Protein AF-0000000072488973 (afdb_homodimer)

Foldseek 3Di:
DPPPDDPLRVVVVVLQVQFDPVQQVVCVVVPPQAQAERRQDPVNLLVVLVVVAADQVQLVVLCVNQRYPSSLLNSLQRHDQVPCDPVNVLVSQVPRRDLNSLLSNLVRHLLPHPCSQVQLVVLCPDPDPSSVSSSVNSVVSHD/DPDPDDPLRVVVVVLQVQFDPVQQVVCVVVPPQAQAERRQDPVNLLVVLVVVAADQVQLVVLCVNQRYPSSLLNSLQRHDQVPCDPVNVLVSQVPRRDLNSLLSNLVRHLLPHPCSQVQLVVLCPDPDPSSVSSSVNSVVSHD

InterPro domains:
  IPR014825 DNA alkylation repair enzyme [PF08713] (12-135)
  IPR016024 Armadillo-type fold [SSF48371] (9-137)

Nearest PDB structures (foldseek):
  3zbo-assembly2_B  TM=9.020E-01  e=3.718E-04  Bacillus cereus
  3zbo-assembly2_B  TM=9.020E-01  e=3.707E-04  Bacillus cereus
  7r17-assembly1_A  TM=1.298E-01  e=9.907E+00  Severe acute respiratory syndrome coronavirus 2

Solvent-accessible surface area (backbone atoms only — not comparable to full-atom values): 15018 Å² total; per-residue (Å²): 130,91,66,84,60,49,71,65,54,50,50,50,49,49,44,59,77,52,43,27,69,69,46,24,50,50,30,50,74,43,61,53,72,44,81,40,62,46,33,66,22,49,64,58,44,50,51,51,30,64,72,68,40,69,36,57,69,58,18,53,53,24,43,69,37,58,44,31,44,64,35,38,58,39,14,35,63,15,40,43,68,93,72,61,45,73,68,56,49,53,50,49,63,72,63,47,70,39,71,65,42,42,50,47,33,30,72,56,37,47,40,75,41,94,57,32,64,60,52,21,55,58,22,48,77,43,90,44,66,68,35,14,46,41,17,37,52,30,43,38,54,32,132,131,89,66,83,60,49,71,66,52,50,50,50,49,50,44,60,76,51,44,28,67,69,46,25,49,50,31,50,73,42,60,55,71,43,82,40,62,48,34,65,23,50,64,58,44,49,51,50,30,64,74,67,42,68,35,57,69,58,17,52,53,24,44,70,37,58,46,31,45,63,35,39,56,40,13,36,63,14,41,42,70,92,74,60,44,71,69,54,49,54,50,49,64,71,63,47,67,37,72,66,42,42,49,46,35,32,72,56,38,46,38,75,42,92,56,33,65,59,51,22,55,59,21,48,77,42,90,44,66,69,35,14,45,43,16,38,52,30,45,38,54,32,132

pLDDT: mean 92.53, std 9.12, range [33.62, 98.62]

Secondary structure (DSSP, 8-state):
------HHHHHHHHHHHT--HHHHHHHHHTT---SB-----HHHHHHHHHHH---HHHHHHHHH-TTBHHHHHHHHHHS-GGG--HHHHHHHHHH--SHHHHHHHHHHTGGGSTTHHHHHHHHHT-S-HHHHHHHHHHHHH--/------HHHHHHHHHHHT--HHHHHHHHHTT---SB-----HHHHHHHHHHH---HHHHHHHHH-TTBHHHHHHHHHHS-GGG--HHHHHHHHHH--SHHHHHHHHHHTGGGSTTHHHHHHHHHT-S-HHHHHHHHHHHHH--

Radius of gyration: 19.33 Å; Cα contacts (8 Å, |Δi|>4): 425; chains: 2; bounding box: 42×66×43 Å

Structure (mmCIF, N/CA/C/O backbone):
data_AF-0000000072488973-model_v1
#
loop_
_entity.id
_entity.type
_entity.pdbx_description
1 polymer 'Uncharacterized protein'
#
loop_
_atom_site.group_PDB
_atom_site.id
_atom_site.type_symbol
_atom_site.label_atom_id
_atom_site.label_alt_id
_atom_site.label_comp_id
_atom_site.label_asym_id
_atom_site.label_entity_id
_atom_site.label_seq_id
_atom_site.pdbx_PDB_ins_code
_atom_site.Cartn_x
_atom_site.Cartn_y
_atom_site.Cartn_z
_atom_site.occupancy
_atom_site.B_iso_or_equiv
_atom_site.auth_seq_id
_atom_site.auth_comp_id
_atom_site.auth_asym_id
_atom_site.auth_atom_id
_atom_site.pdbx_PDB_model_num
ATOM 1 N N . MET A 1 1 ? 21.734 28.828 23.969 1 33.62 1 MET A N 1
ATOM 2 C CA . MET A 1 1 ? 20.297 28.938 23.719 1 33.62 1 MET A CA 1
ATOM 3 C C . MET A 1 1 ? 19.812 27.766 22.875 1 33.62 1 MET A C 1
ATOM 5 O O . MET A 1 1 ? 19.953 27.781 21.641 1 33.62 1 MET A O 1
ATOM 9 N N . ASP A 1 2 ? 20.156 26.469 23.156 1 43.12 2 ASP A N 1
ATOM 10 C CA . ASP A 1 2 ? 19.812 25.156 22.625 1 43.12 2 ASP A CA 1
ATOM 11 C C . ASP A 1 2 ? 18.344 25.094 22.219 1 43.12 2 ASP A C 1
ATOM 13 O O . ASP A 1 2 ? 17.469 24.875 23.078 1 43.12 2 ASP A O 1
ATOM 17 N N . GLY A 1 3 ? 17.641 26.094 21.594 1 46.53 3 GLY A N 1
ATOM 18 C CA . GLY A 1 3 ? 16.297 26.594 21.406 1 46.53 3 GLY A CA 1
ATOM 19 C C . GLY A 1 3 ? 15.273 25.484 21.188 1 46.53 3 GLY A C 1
ATOM 20 O O . GLY A 1 3 ? 15.586 24.453 20.578 1 46.53 3 GLY A O 1
ATOM 21 N N . ASP A 1 4 ? 14.25 25.328 22.062 1 62.19 4 ASP A N 1
ATOM 22 C CA . ASP A 1 4 ? 13.18 24.344 22.203 1 62.19 4 ASP A CA 1
ATOM 23 C C . ASP A 1 4 ? 12.547 24.016 20.844 1 62.19 4 ASP A C 1
ATOM 25 O O . ASP A 1 4 ? 12 24.906 20.188 1 62.19 4 ASP A O 1
ATOM 29 N N . LYS A 1 5 ? 13.242 23.234 20.062 1 73.62 5 LYS A N 1
ATOM 30 C CA . LYS A 1 5 ? 12.742 22.859 18.75 1 73.62 5 LYS A CA 1
ATOM 31 C C . LYS A 1 5 ? 11.266 22.469 18.812 1 73.62 5 LYS A C 1
ATOM 33 O O . LYS A 1 5 ? 10.836 21.797 19.75 1 73.62 5 LYS A O 1
ATOM 38 N N . SER A 1 6 ? 10.523 23.219 18.109 1 88.62 6 SER A N 1
ATOM 39 C CA . SER A 1 6 ? 9.148 22.781 17.969 1 88.62 6 SER A CA 1
ATOM 40 C C . SER A 1 6 ? 9.078 21.281 17.656 1 88.62 6 SER A C 1
ATOM 42 O O . SER A 1 6 ? 10.062 20.688 17.219 1 88.62 6 SER A O 1
ATOM 44 N N 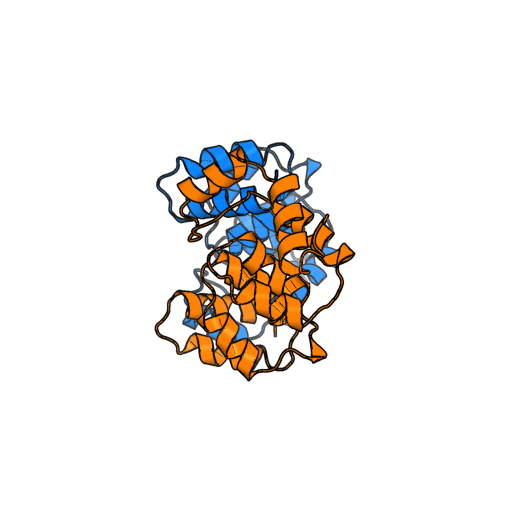. PRO A 1 7 ? 8.094 20.703 18 1 90.38 7 PRO A N 1
ATOM 45 C CA . PRO A 1 7 ? 7.934 19.281 17.656 1 90.38 7 PRO A CA 1
ATOM 46 C C . PRO A 1 7 ? 8.219 19.016 16.172 1 90.38 7 PRO A C 1
ATOM 48 O O . PRO A 1 7 ? 8.859 18.016 15.836 1 90.38 7 PRO A O 1
ATOM 51 N N . LEU A 1 8 ? 7.836 19.875 15.328 1 91.38 8 LEU A N 1
ATOM 52 C CA . LEU A 1 8 ? 8.078 19.719 13.898 1 91.38 8 LEU A CA 1
ATOM 53 C C . LEU A 1 8 ? 9.57 19.75 13.602 1 91.38 8 LEU A C 1
ATOM 55 O O . LEU A 1 8 ? 10.07 18.938 12.812 1 91.38 8 LEU A O 1
ATOM 59 N N . GLN A 1 9 ? 10.242 20.625 14.211 1 91.81 9 GLN A N 1
ATOM 60 C CA . GLN A 1 9 ? 11.688 20.719 14.008 1 91.81 9 GLN A CA 1
ATOM 61 C C . GLN A 1 9 ? 12.398 19.469 14.516 1 91.81 9 GLN A C 1
ATOM 63 O O . GLN A 1 9 ? 13.352 19 13.898 1 91.81 9 GLN A O 1
ATOM 68 N N . ALA A 1 10 ? 11.945 19 15.641 1 93.94 10 ALA A N 1
ATOM 69 C CA . ALA A 1 10 ? 12.531 17.781 16.203 1 93.94 10 ALA A CA 1
ATOM 70 C C . ALA A 1 10 ? 12.352 16.594 15.258 1 93.94 10 ALA A C 1
ATOM 72 O O . ALA A 1 10 ? 13.273 15.789 15.086 1 93.94 10 ALA A O 1
ATOM 73 N N . ILE A 1 11 ? 11.195 16.516 14.594 1 94.94 11 ILE A N 1
ATOM 74 C CA . ILE A 1 11 ? 10.906 15.43 13.68 1 94.94 11 ILE A CA 1
ATOM 75 C C . ILE A 1 11 ? 11.773 15.562 12.422 1 94.94 11 ILE A C 1
ATOM 77 O O . ILE A 1 11 ? 12.297 14.57 11.922 1 94.94 11 ILE A O 1
ATOM 81 N N . LYS A 1 12 ? 11.938 16.734 12.016 1 92.88 12 LYS A N 1
ATOM 82 C CA . LYS A 1 12 ? 12.781 16.969 10.852 1 92.88 12 LYS A CA 1
ATOM 83 C C . LYS A 1 12 ? 14.227 16.594 11.133 1 92.88 12 LYS A C 1
ATOM 85 O O . LYS A 1 12 ? 14.922 16.062 10.258 1 92.88 12 LYS A O 1
ATOM 90 N N . HIS A 1 13 ? 14.625 16.828 12.344 1 94.62 13 HIS A N 1
ATOM 91 C CA . HIS A 1 13 ? 15.969 16.422 12.75 1 94.62 13 HIS A CA 1
ATOM 92 C C . HIS A 1 13 ? 16.094 14.906 12.75 1 94.62 13 HIS A C 1
ATOM 94 O O . HIS A 1 13 ? 17.141 14.367 12.367 1 94.62 13 HIS A O 1
ATOM 100 N N . ARG A 1 14 ? 15.062 14.297 13.133 1 95.31 14 ARG A N 1
ATOM 101 C CA . ARG A 1 14 ? 15.078 12.844 13.109 1 95.31 14 ARG A CA 1
ATOM 102 C C . ARG A 1 14 ? 15.148 12.32 11.672 1 95.31 14 ARG A C 1
ATOM 104 O O . ARG A 1 14 ? 15.898 11.383 11.383 1 95.31 14 ARG A O 1
ATOM 111 N N . PHE A 1 15 ? 14.359 12.977 10.758 1 96.62 15 PHE A N 1
ATOM 112 C CA . PHE A 1 15 ? 14.453 12.609 9.352 1 96.62 15 PHE A CA 1
ATOM 113 C C . PHE A 1 15 ? 15.891 12.734 8.852 1 96.62 15 PHE A C 1
ATOM 115 O O . PHE A 1 15 ? 16.406 11.82 8.219 1 96.62 15 PHE A O 1
ATOM 122 N N . TYR A 1 16 ? 16.484 13.812 9.242 1 95.56 16 TYR A N 1
ATOM 123 C CA . TYR A 1 16 ? 17.859 14.094 8.797 1 95.56 16 TYR A CA 1
ATOM 124 C C . TYR A 1 16 ? 18.828 13.07 9.359 1 95.56 16 TYR A C 1
ATOM 126 O O . TYR A 1 16 ? 19.734 12.609 8.656 1 95.56 16 TYR A O 1
ATOM 134 N N . ALA A 1 17 ? 18.688 12.695 10.586 1 96.12 17 ALA A N 1
ATOM 135 C CA . ALA A 1 17 ? 19.578 11.75 11.25 1 96.12 17 ALA A CA 1
ATOM 136 C C . ALA A 1 17 ? 19.469 10.367 10.617 1 96.12 17 ALA A C 1
ATOM 138 O O . ALA A 1 17 ? 20.438 9.602 10.633 1 96.12 17 ALA A O 1
ATOM 139 N N . MET A 1 18 ? 18.344 10.102 9.984 1 95.56 18 MET A N 1
ATOM 140 C CA . MET A 1 18 ? 18.109 8.773 9.43 1 95.56 18 MET A CA 1
ATOM 141 C C . MET A 1 18 ? 18.188 8.797 7.906 1 95.56 18 MET A C 1
ATOM 143 O O . MET A 1 18 ? 17.828 7.816 7.25 1 95.56 18 MET A O 1
ATOM 147 N N . ARG A 1 19 ? 18.609 9.867 7.371 1 95.75 19 ARG A N 1
ATOM 148 C CA . ARG A 1 19 ? 18.562 10.055 5.926 1 95.75 19 ARG A CA 1
ATOM 149 C C . ARG A 1 19 ? 19.391 9 5.199 1 95.75 19 ARG A C 1
ATOM 151 O O . ARG A 1 19 ? 20.406 8.539 5.719 1 95.75 19 ARG A O 1
ATOM 158 N N . ASN A 1 20 ? 18.938 8.656 4.105 1 95.06 20 ASN A N 1
ATOM 159 C CA . ASN A 1 20 ? 19.609 7.742 3.188 1 95.06 20 ASN A CA 1
ATOM 160 C C . ASN A 1 20 ? 19.625 8.289 1.763 1 95.06 20 ASN A C 1
ATOM 162 O O . ASN A 1 20 ? 18.625 8.195 1.044 1 95.06 20 ASN A O 1
ATOM 166 N N . GLY A 1 21 ? 20.734 8.836 1.4 1 92.75 21 GLY A N 1
ATOM 167 C CA . GLY A 1 21 ? 20.875 9.5 0.114 1 92.75 21 GLY A CA 1
ATOM 168 C C . GLY A 1 21 ? 20.641 8.57 -1.064 1 92.75 21 GLY A C 1
ATOM 169 O O . GLY A 1 21 ? 20.109 8.984 -2.092 1 92.75 21 GLY A O 1
ATOM 170 N N . ILE A 1 22 ? 21.031 7.332 -0.959 1 87.56 22 ILE A N 1
ATOM 171 C CA . ILE A 1 22 ? 20.828 6.355 -2.023 1 87.56 22 ILE A CA 1
ATOM 172 C C . ILE A 1 22 ? 19.344 6.129 -2.256 1 87.56 22 ILE A C 1
ATOM 174 O O . ILE A 1 22 ? 18.875 6.156 -3.396 1 87.56 22 ILE A O 1
ATOM 178 N N . VAL A 1 23 ? 18.594 6.016 -1.166 1 89.31 23 VAL A N 1
ATOM 179 C CA . VAL A 1 23 ? 17.156 5.824 -1.259 1 89.31 23 VAL A CA 1
ATOM 180 C C . VAL A 1 23 ? 16.5 7.078 -1.843 1 89.31 23 VAL A C 1
ATOM 182 O O . VAL A 1 23 ? 15.688 6.988 -2.766 1 89.31 23 VAL A O 1
ATOM 185 N N . ALA A 1 24 ? 16.906 8.18 -1.401 1 93.94 24 ALA A N 1
ATOM 186 C CA . ALA A 1 24 ? 16.344 9.445 -1.875 1 93.94 24 ALA A CA 1
ATOM 187 C C . ALA A 1 24 ? 16.578 9.617 -3.373 1 93.94 24 ALA A C 1
ATOM 189 O O . ALA A 1 24 ? 15.664 9.992 -4.109 1 93.94 24 ALA A O 1
ATOM 190 N N . ASP A 1 25 ? 17.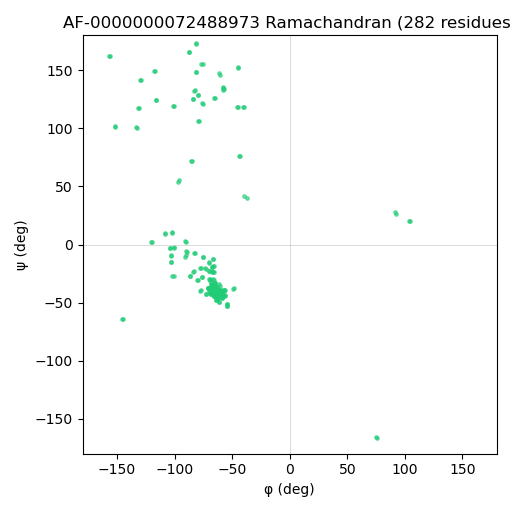734 9.297 -3.783 1 91.19 25 ASP A N 1
ATOM 191 C CA . ASP A 1 25 ? 18.062 9.422 -5.199 1 91.19 25 ASP A CA 1
ATOM 192 C C . ASP A 1 25 ? 17.234 8.453 -6.043 1 91.19 25 ASP A C 1
ATOM 194 O O . ASP A 1 25 ? 16.766 8.82 -7.121 1 91.19 25 ASP A O 1
ATOM 198 N N . THR A 1 26 ? 17.109 7.293 -5.531 1 87.12 26 THR A N 1
ATOM 199 C CA . THR A 1 26 ? 16.328 6.289 -6.238 1 87.12 26 THR A CA 1
ATOM 200 C C . THR A 1 26 ? 14.875 6.738 -6.383 1 87.12 26 THR A C 1
ATOM 202 O O . THR A 1 26 ? 14.289 6.617 -7.461 1 87.12 26 THR A O 1
ATOM 205 N N . LEU A 1 27 ? 14.359 7.254 -5.316 1 91.62 27 LEU A N 1
ATOM 206 C CA . LEU A 1 27 ? 12.977 7.711 -5.344 1 91.62 27 LEU A CA 1
ATOM 207 C C . LEU A 1 27 ? 12.805 8.859 -6.332 1 91.62 27 LEU A C 1
ATOM 209 O O . LEU A 1 27 ? 11.82 8.906 -7.078 1 91.62 27 LEU A O 1
ATOM 213 N N . ARG A 1 28 ? 13.758 9.734 -6.418 1 92.19 28 ARG A N 1
ATOM 214 C CA . ARG A 1 28 ? 13.695 10.852 -7.363 1 92.19 28 ARG A CA 1
ATOM 215 C C . ARG A 1 28 ? 13.742 10.352 -8.805 1 92.19 28 ARG A C 1
ATOM 217 O O . ARG A 1 28 ? 12.945 10.773 -9.641 1 92.19 28 ARG A O 1
ATOM 224 N N . ARG A 1 29 ? 14.602 9.453 -8.992 1 89 29 ARG A N 1
ATOM 225 C CA . ARG A 1 29 ? 14.758 8.914 -10.336 1 89 29 ARG A CA 1
ATOM 226 C C . ARG A 1 29 ? 13.516 8.141 -10.766 1 89 29 ARG A C 1
ATOM 228 O O . ARG A 1 29 ? 13.18 8.102 -11.953 1 89 29 ARG A O 1
ATOM 235 N N . ALA A 1 30 ? 12.891 7.598 -9.773 1 88.31 30 ALA A N 1
ATOM 236 C CA . ALA A 1 30 ? 11.711 6.793 -10.07 1 88.31 30 ALA A CA 1
ATOM 237 C C . ALA A 1 30 ? 10.477 7.676 -10.234 1 88.31 30 ALA A C 1
ATOM 239 O O . ALA A 1 30 ? 9.383 7.18 -10.523 1 88.31 30 ALA A O 1
ATOM 240 N N . GLY A 1 31 ? 10.625 9 -9.93 1 86.12 31 GLY A N 1
ATOM 241 C CA . GLY A 1 31 ? 9.531 9.914 -10.234 1 86.12 31 GLY A CA 1
ATOM 242 C C . GLY A 1 31 ? 8.734 10.32 -9.008 1 86.12 31 GLY A C 1
ATOM 243 O O . GLY A 1 31 ? 7.582 10.734 -9.125 1 86.12 31 GLY A O 1
ATOM 244 N N . ALA A 1 32 ? 9.312 10.172 -7.875 1 88.5 32 ALA A N 1
ATOM 245 C CA . ALA A 1 32 ? 8.625 10.633 -6.668 1 88.5 32 ALA A CA 1
ATOM 246 C C . ALA A 1 32 ? 8.289 12.117 -6.758 1 88.5 32 ALA A C 1
ATOM 248 O O . ALA A 1 32 ? 9.133 12.93 -7.148 1 88.5 32 ALA A O 1
ATOM 249 N N . GLU A 1 33 ? 7.016 12.414 -6.344 1 88.19 33 GLU A N 1
ATOM 250 C CA . GLU A 1 33 ? 6.492 13.766 -6.496 1 88.19 33 GLU A CA 1
ATOM 251 C C . GLU A 1 33 ? 6.637 14.562 -5.203 1 88.19 33 GLU A C 1
ATOM 253 O O . GLU A 1 33 ? 5.652 15.078 -4.668 1 88.19 33 GLU A O 1
ATOM 258 N N . TYR A 1 34 ? 7.809 14.648 -4.656 1 93 34 TYR A N 1
ATOM 259 C CA . TYR A 1 34 ? 8.133 15.438 -3.469 1 93 34 TYR A CA 1
ATOM 260 C C . TYR A 1 34 ? 9.336 16.328 -3.717 1 93 34 TYR A C 1
ATOM 262 O O . TYR A 1 34 ? 10.289 15.93 -4.391 1 93 34 TYR A O 1
ATOM 270 N N . ARG A 1 35 ? 9.312 17.469 -3.223 1 94.44 35 ARG A N 1
ATOM 271 C CA . ARG A 1 35 ? 10.445 18.375 -3.33 1 94.44 35 ARG A CA 1
ATOM 272 C C . ARG A 1 35 ? 11.594 17.922 -2.426 1 94.44 35 ARG A C 1
ATOM 274 O O . ARG A 1 35 ? 12.758 18.016 -2.803 1 94.44 35 ARG A O 1
ATOM 281 N N . VAL A 1 36 ? 11.266 17.516 -1.222 1 96.31 36 VAL A N 1
ATOM 282 C CA . VAL A 1 36 ? 12.258 17.094 -0.237 1 96.31 36 VAL A CA 1
ATOM 283 C C . VAL A 1 36 ? 12.055 15.609 0.086 1 96.31 36 VAL A C 1
ATOM 285 O O . VAL A 1 36 ? 10.945 15.188 0.417 1 96.31 36 VAL A O 1
ATOM 288 N N . ILE A 1 37 ? 13.086 14.828 -0.087 1 96.44 37 ILE A N 1
ATOM 289 C CA . ILE A 1 37 ? 13.094 13.414 0.246 1 96.44 37 ILE A CA 1
ATOM 290 C C . ILE A 1 37 ? 14.336 13.086 1.073 1 96.44 37 ILE A C 1
ATOM 292 O O . ILE A 1 37 ? 15.469 13.195 0.584 1 96.44 37 ILE A O 1
ATOM 296 N N . PHE A 1 38 ? 14.18 12.641 2.279 1 96.69 38 PHE A N 1
ATOM 297 C CA . PHE A 1 38 ? 15.305 12.258 3.133 1 96.69 38 PHE A CA 1
ATOM 298 C C . PHE A 1 38 ? 15.703 10.812 2.896 1 96.69 38 PHE A C 1
ATOM 300 O O . PHE A 1 38 ? 16.844 10.43 3.141 1 96.69 38 PHE A O 1
ATOM 307 N N . GLY A 1 39 ? 14.773 10.023 2.473 1 95.38 39 GLY A N 1
ATOM 308 C CA . GLY A 1 39 ? 15.078 8.625 2.201 1 95.38 39 GLY A CA 1
ATOM 309 C C . GLY A 1 39 ? 14.82 7.723 3.391 1 95.38 39 GLY A C 1
ATOM 310 O O . GLY A 1 39 ? 15.445 6.668 3.523 1 95.38 39 GLY A O 1
ATOM 311 N N . VAL A 1 40 ? 13.906 8.125 4.27 1 95.44 40 VAL A N 1
ATOM 312 C CA . VAL A 1 40 ? 13.508 7.305 5.406 1 95.44 40 VAL A CA 1
ATOM 313 C C . VAL A 1 40 ? 12.438 6.301 4.965 1 95.44 40 VAL A C 1
ATOM 315 O O . VAL A 1 40 ? 11.438 6.676 4.355 1 95.44 40 VAL A O 1
ATOM 318 N N . ASN A 1 41 ? 12.688 5.086 5.203 1 92.5 41 ASN A N 1
ATOM 319 C CA . ASN A 1 41 ? 11.742 4.086 4.715 1 92.5 41 ASN A CA 1
ATOM 320 C C . ASN A 1 41 ? 10.547 3.936 5.648 1 92.5 41 ASN A C 1
ATOM 322 O O . ASN A 1 41 ? 10.523 4.527 6.727 1 92.5 41 ASN A O 1
ATOM 326 N N . LEU A 1 42 ? 9.547 3.174 5.273 1 93.75 42 LEU A N 1
ATOM 327 C CA . LEU A 1 42 ? 8.273 3.111 5.977 1 93.75 42 LEU A CA 1
ATOM 328 C C . LEU A 1 42 ? 8.438 2.453 7.344 1 93.75 42 LEU A C 1
ATOM 330 O O . LEU A 1 42 ? 7.867 2.92 8.336 1 93.75 42 LEU A O 1
ATOM 334 N N . PRO A 1 43 ? 9.25 1.405 7.504 1 92.12 43 PRO A N 1
ATOM 335 C CA . PRO A 1 43 ? 9.484 0.855 8.844 1 92.12 43 PRO A CA 1
ATOM 336 C C . PRO A 1 43 ? 10.102 1.871 9.797 1 92.12 43 PRO A C 1
ATOM 338 O O . PRO A 1 43 ? 9.719 1.938 10.969 1 92.12 43 PRO A O 1
ATOM 341 N N . GLN A 1 44 ? 10.977 2.588 9.352 1 94.75 44 GLN A N 1
ATOM 342 C CA . GLN A 1 44 ? 11.602 3.623 10.172 1 94.75 44 GLN A CA 1
ATOM 343 C C . GLN A 1 44 ? 10.586 4.699 10.555 1 94.75 44 GLN A C 1
ATOM 345 O O . GLN A 1 44 ? 10.594 5.191 11.68 1 94.75 44 GLN A O 1
ATOM 350 N N . LEU A 1 45 ? 9.727 5.031 9.609 1 96.88 45 LEU A N 1
ATOM 351 C CA . LEU A 1 45 ? 8.688 6.008 9.914 1 96.88 45 LEU A CA 1
ATOM 352 C C . LEU A 1 45 ? 7.711 5.461 10.945 1 96.88 45 LEU A C 1
ATOM 354 O O . LEU A 1 45 ? 7.234 6.203 11.812 1 96.88 45 LEU A O 1
ATOM 358 N N . LYS A 1 46 ? 7.43 4.219 10.828 1 95.75 46 LYS A N 1
ATOM 359 C CA . LYS A 1 46 ? 6.566 3.592 11.82 1 95.75 46 LYS A CA 1
ATOM 360 C C . LYS A 1 46 ? 7.203 3.639 13.211 1 95.75 46 LYS A C 1
ATOM 362 O O . LYS A 1 46 ? 6.512 3.861 14.203 1 95.75 46 LYS A O 1
ATOM 367 N N . GLU A 1 47 ? 8.477 3.416 13.227 1 95.5 47 GLU A N 1
ATOM 368 C CA . GLU A 1 47 ? 9.195 3.525 14.492 1 95.5 47 GLU A CA 1
ATOM 369 C C . GLU A 1 47 ? 9.094 4.934 15.07 1 95.5 47 GLU A C 1
ATOM 371 O O . GLU A 1 47 ? 8.828 5.105 16.266 1 95.5 47 GLU A O 1
ATOM 376 N N . ILE A 1 48 ? 9.297 5.879 14.211 1 96.62 48 ILE A N 1
ATOM 377 C CA . ILE A 1 48 ? 9.172 7.27 14.633 1 96.62 48 ILE A CA 1
ATOM 378 C C . ILE A 1 48 ? 7.766 7.523 15.164 1 96.62 48 ILE A C 1
ATOM 380 O O . ILE A 1 48 ? 7.594 8.148 16.219 1 96.62 48 ILE A O 1
ATOM 384 N N . ALA A 1 49 ? 6.777 7.043 14.461 1 97.75 49 ALA A N 1
ATOM 385 C CA . ALA A 1 49 ? 5.383 7.215 14.859 1 97.75 49 ALA A CA 1
ATOM 386 C C . ALA A 1 49 ? 5.125 6.582 16.219 1 97.75 49 ALA A C 1
ATOM 388 O O . ALA A 1 49 ? 4.426 7.16 17.062 1 97.75 49 ALA A O 1
ATOM 389 N N . SER A 1 50 ? 5.703 5.441 16.391 1 96.88 50 SER A N 1
ATOM 390 C CA . SER A 1 50 ? 5.543 4.738 17.672 1 96.88 50 SER A CA 1
ATOM 391 C C . SER A 1 50 ? 6.148 5.531 18.812 1 96.88 50 SER A C 1
ATOM 393 O O . SER A 1 50 ? 5.598 5.551 19.922 1 96.88 50 SER A O 1
ATOM 395 N N . ASP A 1 51 ? 7.191 6.176 18.625 1 95.88 51 ASP A N 1
ATOM 396 C CA . ASP A 1 51 ? 7.859 6.992 19.625 1 95.88 51 ASP A CA 1
ATOM 397 C C . ASP A 1 51 ? 7.043 8.234 19.969 1 95.88 51 ASP A C 1
ATOM 399 O O . ASP A 1 51 ? 6.938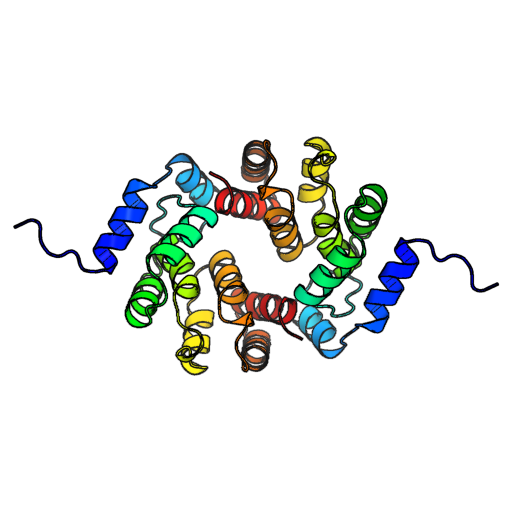 8.625 21.125 1 95.88 51 ASP A O 1
ATOM 403 N N . ILE A 1 52 ? 6.465 8.828 18.953 1 95.69 52 ILE A N 1
ATOM 404 C CA . ILE A 1 52 ? 5.734 10.078 19.094 1 95.69 52 ILE A CA 1
ATOM 405 C C . ILE A 1 52 ? 4.363 9.812 19.703 1 95.69 52 ILE A C 1
ATOM 407 O O . ILE A 1 52 ? 3.904 10.57 20.562 1 95.69 52 ILE A O 1
ATOM 411 N N . GLY A 1 53 ? 3.77 8.773 19.312 1 96.5 53 GLY A N 1
ATOM 412 C CA . GLY A 1 53 ? 2.367 8.555 19.625 1 96.5 53 GLY A CA 1
ATOM 413 C C . GLY A 1 53 ? 1.43 9.422 18.797 1 96.5 53 GLY A C 1
ATOM 414 O O . GLY A 1 53 ? 1.844 10.031 17.812 1 96.5 53 GLY A O 1
ATOM 415 N N . TYR A 1 54 ? 0.163 9.469 19.266 1 97.69 54 TYR A N 1
ATOM 416 C CA . TYR A 1 54 ? -0.836 10.234 18.531 1 97.69 54 TYR A CA 1
ATOM 417 C C . TYR A 1 54 ? -0.774 11.711 18.891 1 97.69 54 TYR A C 1
ATOM 419 O O . TYR A 1 54 ? -0.69 12.062 20.078 1 97.69 54 TYR A O 1
ATOM 427 N N . ASP A 1 55 ? -0.774 12.555 17.906 1 97.81 55 ASP A N 1
ATOM 428 C CA . ASP A 1 55 ? -0.733 14.008 18.062 1 97.81 55 ASP A CA 1
ATOM 429 C C . ASP A 1 55 ? -1.412 14.703 16.891 1 97.81 55 ASP A C 1
ATOM 431 O O . ASP A 1 55 ? -0.802 14.891 15.836 1 97.81 55 ASP A O 1
ATOM 435 N N . ALA A 1 56 ? -2.631 15.133 17.141 1 98 56 ALA A N 1
ATOM 436 C CA . ALA A 1 56 ? -3.451 15.68 16.062 1 98 56 ALA A CA 1
ATOM 437 C C . ALA A 1 56 ? -2.834 16.953 15.508 1 98 56 ALA A C 1
ATOM 439 O O . ALA A 1 56 ? -2.807 17.156 14.289 1 98 56 ALA A O 1
ATOM 440 N N . VAL A 1 57 ? -2.344 17.75 16.359 1 97.69 57 VAL A N 1
ATOM 441 C CA . VAL A 1 57 ? -1.77 19.031 15.945 1 97.69 57 VAL A CA 1
ATOM 442 C C . VAL A 1 57 ? -0.542 18.781 15.07 1 97.69 57 VAL A C 1
ATOM 444 O O . VAL A 1 57 ? -0.423 19.328 13.977 1 97.69 57 VAL A O 1
ATOM 447 N N . LEU A 1 58 ? 0.286 17.922 15.539 1 97.25 58 LEU A N 1
ATOM 448 C CA . LEU A 1 58 ? 1.493 17.594 14.789 1 97.25 58 LEU A CA 1
ATOM 449 C C . LEU A 1 58 ? 1.144 16.906 13.469 1 97.25 58 LEU A C 1
ATOM 451 O O . LEU A 1 58 ? 1.759 17.188 12.438 1 97.25 58 LEU A O 1
ATOM 455 N N . ALA A 1 59 ? 0.204 16.016 13.461 1 98.25 59 ALA A N 1
ATOM 456 C CA . ALA A 1 59 ? -0.219 15.312 12.25 1 98.25 59 ALA A CA 1
ATOM 457 C C . ALA A 1 59 ? -0.675 16.297 11.18 1 98.25 59 ALA A C 1
ATOM 459 O O . ALA A 1 59 ? -0.281 16.172 10.016 1 98.25 59 ALA A O 1
ATOM 460 N N . ARG A 1 60 ? -1.435 17.25 11.609 1 98 60 ARG A N 1
ATOM 461 C CA . ARG A 1 60 ? -1.943 18.25 10.672 1 98 60 ARG A CA 1
ATOM 462 C C . ARG A 1 60 ? -0.812 19.109 10.117 1 98 60 ARG A C 1
ATOM 464 O O . ARG A 1 60 ? -0.798 19.438 8.93 1 98 60 ARG A O 1
ATOM 471 N N . GLU A 1 61 ? 0.095 19.422 10.969 1 97.06 61 GLU A N 1
ATOM 472 C CA . GLU A 1 61 ? 1.247 20.203 10.531 1 97.06 61 GLU A CA 1
ATOM 473 C C . GLU A 1 61 ? 2.104 19.422 9.539 1 97.06 61 GLU A C 1
ATOM 475 O O . GLU A 1 61 ? 2.572 19.984 8.547 1 97.06 61 GLU A O 1
ATOM 480 N N . LEU A 1 62 ? 2.27 18.234 9.805 1 97.75 62 LEU A N 1
ATOM 481 C CA . LEU A 1 62 ? 3.062 17.375 8.922 1 97.75 62 LEU A CA 1
ATOM 482 C C . LEU A 1 62 ? 2.383 17.219 7.566 1 97.75 62 LEU A C 1
ATOM 484 O O . LEU A 1 62 ? 3.035 17.328 6.523 1 97.75 62 LEU A O 1
ATOM 488 N N . TRP A 1 63 ? 1.093 17 7.523 1 97.69 63 TRP A N 1
ATOM 489 C CA . TRP A 1 63 ? 0.381 16.828 6.262 1 97.69 63 TRP A CA 1
ATOM 490 C C . TRP A 1 63 ? 0.414 18.109 5.438 1 97.69 63 TRP A C 1
ATOM 492 O O . TRP A 1 63 ? 0.47 18.062 4.207 1 97.69 63 TRP A O 1
ATOM 502 N N . ALA A 1 64 ? 0.396 19.219 6.176 1 95.38 64 ALA A N 1
ATOM 503 C CA . ALA A 1 64 ? 0.429 20.516 5.496 1 95.38 64 ALA A CA 1
ATOM 504 C C . ALA A 1 64 ? 1.77 20.734 4.801 1 95.38 64 ALA A C 1
ATOM 506 O O . ALA A 1 64 ? 1.866 21.531 3.861 1 95.38 64 ALA A O 1
ATOM 507 N N . ASN A 1 65 ? 2.723 20.047 5.312 1 91.25 65 ASN A N 1
ATOM 508 C CA . ASN A 1 65 ? 4.031 20.094 4.672 1 91.25 65 ASN A CA 1
ATOM 509 C C . ASN A 1 65 ? 4.137 19.094 3.527 1 91.25 65 ASN A C 1
ATOM 511 O O . ASN A 1 65 ? 4.973 18.188 3.562 1 91.25 65 ASN A O 1
ATOM 515 N N . VAL A 1 66 ? 3.488 19.312 2.424 1 86.94 66 VAL A N 1
ATOM 516 C CA . VAL A 1 66 ? 3.252 18.375 1.332 1 86.94 66 VAL A CA 1
ATOM 517 C C . VAL A 1 66 ? 4.527 18.203 0.509 1 86.94 66 VAL A C 1
ATOM 519 O O . VAL A 1 66 ? 4.648 17.266 -0.278 1 86.94 66 VAL A O 1
ATOM 522 N N . SER A 1 67 ? 5.461 19.078 0.822 1 92.75 67 SER A N 1
ATOM 523 C CA . SER A 1 67 ? 6.672 19.062 0.007 1 92.75 67 SER A CA 1
ATOM 524 C C . SER A 1 67 ? 7.648 18 0.501 1 92.75 67 SER A C 1
ATOM 526 O O . SER A 1 67 ? 8.547 17.578 -0.236 1 92.75 67 SER A O 1
ATOM 528 N N . THR A 1 68 ? 7.504 17.656 1.785 1 96.44 68 THR A N 1
ATOM 529 C CA . THR A 1 68 ? 8.422 16.688 2.381 1 96.44 68 THR A CA 1
ATOM 530 C C . THR A 1 68 ? 7.789 15.305 2.447 1 96.44 68 THR A C 1
ATOM 532 O O . THR A 1 68 ? 6.781 15.109 3.135 1 96.44 68 THR A O 1
ATOM 535 N N . ARG A 1 69 ? 8.383 14.328 1.778 1 96.75 69 ARG A N 1
ATOM 536 C CA . ARG A 1 69 ? 7.855 12.977 1.669 1 96.75 69 ARG A CA 1
ATOM 537 C C . ARG A 1 69 ? 7.582 12.383 3.047 1 96.75 69 ARG A C 1
ATOM 539 O O . ARG A 1 69 ? 6.473 11.922 3.322 1 96.75 69 ARG A O 1
ATOM 546 N N . GLU A 1 70 ? 8.602 12.477 3.885 1 97.75 70 GLU A N 1
ATOM 547 C CA . GLU A 1 70 ? 8.508 11.828 5.191 1 97.75 70 GLU A CA 1
ATOM 548 C C . GLU A 1 70 ? 7.418 12.477 6.043 1 97.75 70 GLU A C 1
ATOM 550 O O . GLU A 1 70 ? 6.742 11.797 6.816 1 97.75 70 GLU A O 1
ATOM 555 N N . SER A 1 71 ? 7.242 13.758 5.891 1 97.81 71 SER A N 1
ATOM 556 C CA . SER A 1 71 ? 6.184 14.445 6.625 1 97.81 71 SER A CA 1
ATOM 557 C C . SER A 1 71 ? 4.805 13.93 6.223 1 97.81 71 SER A C 1
ATOM 559 O O . SER A 1 71 ? 3.988 13.586 7.078 1 97.81 71 SER A O 1
ATOM 561 N N . VAL A 1 72 ? 4.648 13.836 4.961 1 97.56 72 VAL A N 1
ATOM 562 C CA . VAL A 1 72 ? 3.359 13.43 4.41 1 97.56 72 VAL A CA 1
ATOM 563 C C . VAL A 1 72 ? 3.047 11.992 4.824 1 97.56 72 VAL A C 1
ATOM 565 O O . VAL A 1 72 ? 1.925 11.688 5.238 1 97.56 72 VAL A O 1
ATOM 568 N N . LEU A 1 73 ? 3.994 11.133 4.793 1 97.44 73 LEU A N 1
ATOM 569 C CA . LEU A 1 73 ? 3.783 9.719 5.062 1 97.44 73 LEU A CA 1
ATOM 570 C C . LEU A 1 73 ? 3.611 9.469 6.559 1 97.44 73 LEU A C 1
ATOM 572 O O . LEU A 1 73 ? 2.879 8.562 6.957 1 97.44 73 LEU A O 1
ATOM 576 N N . LEU A 1 74 ? 4.195 10.305 7.359 1 98.31 74 LEU A N 1
ATOM 577 C CA . LEU A 1 74 ? 4.141 10.141 8.812 1 98.31 74 LEU A CA 1
ATOM 578 C C . LEU A 1 74 ? 2.814 10.648 9.367 1 98.31 74 LEU A C 1
ATOM 580 O O . LEU A 1 74 ? 2.301 10.109 10.352 1 98.31 74 LEU A O 1
ATOM 584 N N . ALA A 1 75 ? 2.244 11.57 8.789 1 98.56 75 ALA A N 1
ATOM 585 C CA . ALA A 1 75 ? 1.064 12.273 9.289 1 98.56 75 ALA A CA 1
ATOM 586 C C . ALA A 1 75 ? -0.065 11.289 9.602 1 98.56 75 ALA A C 1
ATOM 588 O O . ALA A 1 75 ? -0.555 11.234 10.727 1 98.56 75 ALA A O 1
ATOM 589 N N . PRO A 1 76 ? -0.407 10.461 8.656 1 98.44 76 PRO A N 1
ATOM 590 C CA . PRO A 1 76 ? -1.532 9.57 8.961 1 98.44 76 PRO A CA 1
ATOM 591 C C . PRO A 1 76 ? -1.185 8.508 10 1 98.44 76 PRO A C 1
ATOM 593 O O . PRO A 1 76 ? -2.082 7.906 10.594 1 98.44 76 PRO A O 1
ATOM 596 N N . MET A 1 77 ? 0.03 8.289 10.266 1 97.94 77 MET A N 1
ATOM 597 C CA . MET A 1 77 ? 0.444 7.293 11.25 1 97.94 77 MET A CA 1
ATOM 598 C C . MET A 1 77 ? 0.254 7.82 12.672 1 97.94 77 MET A C 1
ATOM 600 O O . MET A 1 77 ? 0.141 7.043 13.617 1 97.94 77 MET A O 1
ATOM 604 N N . ILE A 1 78 ? 0.182 9.148 12.766 1 98.44 78 ILE A N 1
ATOM 605 C CA . ILE A 1 78 ? 0.156 9.68 14.125 1 98.44 78 ILE A CA 1
ATOM 606 C C . ILE A 1 78 ? -1.131 10.469 14.344 1 98.44 78 ILE A C 1
ATOM 608 O O . ILE A 1 78 ? -1.329 11.062 15.414 1 98.44 78 ILE A O 1
ATOM 612 N N . MET A 1 79 ? -2.014 10.523 13.375 1 98.62 79 MET A N 1
ATOM 613 C CA . MET A 1 79 ? -3.318 11.164 13.523 1 98.62 79 MET A CA 1
ATOM 614 C C . MET A 1 79 ? -4.262 10.281 14.344 1 98.62 79 MET A C 1
ATOM 616 O O . MET A 1 79 ? -4.523 9.141 13.969 1 98.62 79 MET A O 1
ATOM 620 N N . PRO A 1 80 ? -4.75 10.805 15.453 1 98.31 80 PRO A N 1
ATOM 621 C CA . PRO A 1 80 ? -5.75 10.016 16.172 1 98.31 80 PRO A CA 1
ATOM 622 C C . PRO A 1 80 ? -7.047 9.844 15.391 1 98.31 80 PRO A C 1
ATOM 624 O O . PRO A 1 80 ? -7.668 10.828 14.984 1 98.31 80 PRO A O 1
ATOM 627 N N . ALA A 1 81 ? -7.43 8.664 15.234 1 97.25 81 ALA A N 1
ATOM 628 C CA . ALA A 1 81 ? -8.617 8.328 14.438 1 97.25 81 ALA A CA 1
ATOM 629 C C . ALA A 1 81 ? -9.852 9.047 14.977 1 97.25 81 ALA A C 1
ATOM 631 O O . ALA A 1 81 ? -10.688 9.516 14.195 1 97.25 81 ALA A O 1
ATOM 632 N N . GLU A 1 82 ? -9.984 9.148 16.25 1 97 82 GLU A N 1
ATOM 633 C CA . GLU A 1 82 ? -11.172 9.719 16.891 1 97 82 GLU A CA 1
ATOM 634 C C . GLU A 1 82 ? -11.289 11.211 16.594 1 97 82 GLU A C 1
ATOM 636 O O . GLU A 1 82 ? -12.359 11.797 16.75 1 97 82 GLU A O 1
ATOM 641 N N . GLU A 1 83 ? -10.234 11.805 16.188 1 97.75 83 GLU A N 1
ATOM 642 C CA . GLU A 1 83 ? -10.25 13.242 15.898 1 97.75 83 GLU A CA 1
ATOM 643 C C . GLU A 1 83 ? -10.297 13.5 14.398 1 97.75 83 GLU A C 1
ATOM 645 O O . GLU A 1 83 ? -10.422 14.648 13.969 1 97.75 83 GLU A O 1
ATOM 650 N N . PHE A 1 84 ? -10.125 12.492 13.656 1 98.25 84 PHE A N 1
ATOM 651 C CA . PHE A 1 84 ? -10.086 12.617 12.203 1 98.25 84 PHE A CA 1
ATOM 652 C C . PHE A 1 84 ? -11.492 12.734 11.625 1 98.25 84 PHE A C 1
ATOM 654 O O . PHE A 1 84 ? -12.203 11.734 11.531 1 98.25 84 PHE A O 1
ATOM 661 N N . THR A 1 85 ? -11.883 13.922 11.195 1 97.75 85 THR A N 1
ATOM 662 C CA . THR A 1 85 ? -13.242 14.18 10.734 1 97.75 85 THR A CA 1
ATOM 663 C C . THR A 1 85 ? -13.375 13.852 9.25 1 97.75 85 THR A C 1
ATOM 665 O O . THR A 1 85 ? -12.375 13.75 8.539 1 97.75 85 THR A O 1
ATOM 668 N N . ILE A 1 86 ? -14.656 13.766 8.82 1 97.81 86 ILE A N 1
ATOM 669 C CA . ILE A 1 86 ? -14.922 13.461 7.422 1 97.81 86 ILE A CA 1
ATOM 670 C C . ILE A 1 86 ? -14.477 14.633 6.547 1 97.81 86 ILE A C 1
ATOM 672 O O . ILE A 1 86 ? -13.984 14.43 5.434 1 97.81 86 ILE A O 1
ATOM 676 N N . ASP A 1 87 ? -14.602 15.836 7.035 1 98.06 87 ASP A N 1
ATOM 677 C CA . ASP A 1 87 ? -14.148 17 6.277 1 98.06 87 ASP A CA 1
ATOM 678 C C . ASP A 1 87 ? -12.633 17 6.137 1 98.06 87 ASP A C 1
ATOM 680 O O . ASP A 1 87 ? -12.102 17.359 5.078 1 98.06 87 ASP A O 1
ATOM 684 N N . GLU A 1 88 ? -11.961 16.656 7.18 1 97.75 88 GLU A N 1
ATOM 685 C CA . GLU A 1 88 ? -10.508 16.547 7.125 1 97.75 88 GLU A CA 1
ATOM 686 C C . GLU A 1 88 ? -10.07 15.43 6.18 1 97.75 88 GLU A C 1
ATOM 688 O O . GLU A 1 88 ? -9.117 15.586 5.418 1 97.75 88 GLU A O 1
ATOM 693 N N . ALA A 1 89 ? -10.781 14.344 6.23 1 97.81 89 ALA A N 1
ATOM 694 C CA . ALA A 1 89 ? -10.516 13.234 5.316 1 97.81 89 ALA A CA 1
ATOM 695 C C . ALA A 1 89 ? -10.641 13.688 3.863 1 97.81 89 ALA A C 1
ATOM 697 O O . ALA A 1 89 ? -9.773 13.375 3.037 1 97.81 89 ALA A O 1
ATOM 698 N N . ARG A 1 90 ? -11.688 14.453 3.588 1 97.06 90 ARG A N 1
ATOM 699 C CA . ARG A 1 90 ? -11.891 14.992 2.246 1 97.06 90 ARG A CA 1
ATOM 700 C C . ARG A 1 90 ? -10.711 15.859 1.82 1 97.06 90 ARG A C 1
ATOM 702 O O . ARG A 1 90 ? -10.203 15.719 0.704 1 97.06 90 ARG A O 1
ATOM 709 N N . ARG A 1 91 ? -10.266 16.641 2.693 1 96.75 91 ARG A N 1
ATOM 710 C CA . ARG A 1 91 ? -9.156 17.547 2.391 1 96.75 91 ARG A CA 1
ATOM 711 C C . ARG A 1 91 ? -7.859 16.766 2.191 1 96.75 91 ARG A C 1
ATOM 713 O O . ARG A 1 91 ? -7.082 17.078 1.286 1 96.75 91 ARG A O 1
ATOM 720 N N . TRP A 1 92 ? -7.645 15.805 3.043 1 97.5 92 TRP A N 1
ATOM 721 C CA . TRP A 1 92 ? -6.406 15.047 2.963 1 97.5 92 TRP A CA 1
ATOM 722 C C . TRP A 1 92 ? -6.344 14.234 1.671 1 97.5 92 TRP A C 1
ATOM 724 O O . TRP A 1 92 ? -5.316 14.227 0.988 1 97.5 92 TRP A O 1
ATOM 734 N N . VAL A 1 93 ? -7.418 13.586 1.304 1 96.25 93 VAL A N 1
ATOM 735 C CA . VAL A 1 93 ? -7.418 12.797 0.078 1 96.25 93 VAL A CA 1
ATOM 736 C C . VAL A 1 93 ? -7.234 13.719 -1.13 1 96.25 93 VAL A C 1
ATOM 738 O O . VAL A 1 93 ? -6.473 13.398 -2.045 1 96.25 93 VAL A O 1
ATOM 741 N N . ALA A 1 94 ? -7.844 14.844 -1.111 1 94.81 94 ALA A N 1
ATOM 742 C CA . ALA A 1 94 ? -7.793 15.781 -2.229 1 94.81 94 ALA A CA 1
ATOM 743 C C . ALA A 1 94 ? -6.398 16.391 -2.377 1 94.81 94 ALA A C 1
ATOM 745 O O . ALA A 1 94 ? -5.969 16.703 -3.488 1 94.81 94 ALA A O 1
ATOM 746 N N . SER A 1 95 ? -5.695 16.516 -1.276 1 94.81 95 SER A N 1
ATOM 747 C CA . SER A 1 95 ? -4.414 17.203 -1.304 1 94.81 95 SER A CA 1
ATOM 748 C C . SER A 1 95 ? -3.248 16.234 -1.333 1 94.81 95 SER A C 1
ATOM 750 O O . SER A 1 95 ? -2.084 16.641 -1.362 1 94.81 95 SER A O 1
ATOM 752 N N . ALA A 1 96 ? -3.525 14.906 -1.288 1 95.06 96 ALA A N 1
ATOM 753 C CA . ALA A 1 96 ? -2.445 13.93 -1.329 1 95.06 96 ALA A CA 1
ATOM 754 C C . ALA A 1 96 ? -1.599 14.094 -2.588 1 95.06 96 ALA A C 1
ATOM 756 O O . ALA A 1 96 ? -2.133 14.156 -3.699 1 95.06 96 ALA A O 1
ATOM 757 N N . PRO A 1 97 ? -0.284 14.102 -2.383 1 93.31 97 PRO A N 1
ATOM 758 C CA . PRO A 1 97 ? 0.573 14.492 -3.506 1 93.31 97 PRO A CA 1
ATOM 759 C C . PRO A 1 97 ? 0.986 13.297 -4.367 1 93.31 97 PRO A C 1
ATOM 761 O O . PRO A 1 97 ? 1.573 13.484 -5.438 1 93.31 97 PRO A O 1
ATOM 764 N N . SER A 1 98 ? 0.731 12.102 -3.963 1 90.69 98 SER A N 1
ATOM 765 C CA . SER A 1 98 ? 1.24 10.938 -4.676 1 90.69 98 SER A CA 1
ATOM 766 C C . SER A 1 98 ? 0.393 9.703 -4.387 1 90.69 98 SER A C 1
ATOM 768 O O . SER A 1 98 ? -0.341 9.664 -3.398 1 90.69 98 SER A O 1
ATOM 770 N N . VAL A 1 99 ? 0.576 8.773 -5.266 1 88.81 99 VAL A N 1
ATOM 771 C CA . VAL A 1 99 ? -0.068 7.477 -5.09 1 88.81 99 VAL A CA 1
ATOM 772 C C . VAL A 1 99 ? 0.381 6.852 -3.77 1 88.81 99 VAL A C 1
ATOM 774 O O . VAL A 1 99 ? -0.435 6.297 -3.029 1 88.81 99 VAL A O 1
ATOM 777 N N . GLU A 1 100 ? 1.641 7.027 -3.486 1 91.06 100 GLU A N 1
ATOM 778 C CA . GLU A 1 100 ? 2.172 6.504 -2.232 1 91.06 100 GLU A CA 1
ATOM 779 C C . GLU A 1 100 ? 1.486 7.145 -1.031 1 91.06 100 GLU A C 1
ATOM 781 O O . GLU A 1 100 ? 1.143 6.461 -0.065 1 91.06 100 GLU A O 1
ATOM 786 N N . ALA A 1 101 ? 1.303 8.43 -1.104 1 94.44 101 ALA A N 1
ATOM 787 C CA . ALA A 1 101 ? 0.639 9.141 -0.013 1 94.44 101 ALA A CA 1
ATOM 788 C C . ALA A 1 101 ? -0.782 8.625 0.192 1 94.44 101 ALA A C 1
ATOM 790 O O . ALA A 1 101 ? -1.211 8.398 1.327 1 94.44 101 ALA A O 1
ATOM 791 N N . VAL A 1 102 ? -1.453 8.367 -0.9 1 94.19 102 VAL A N 1
ATOM 792 C CA . VAL A 1 102 ? -2.816 7.848 -0.841 1 94.19 102 VAL A CA 1
ATOM 793 C C . VAL A 1 102 ? -2.812 6.461 -0.203 1 94.19 102 VAL A C 1
ATOM 795 O O . VAL A 1 102 ? -3.639 6.168 0.666 1 94.19 102 VAL A O 1
ATOM 798 N N . ASP A 1 103 ? -1.869 5.676 -0.575 1 92.06 103 ASP A N 1
ATOM 799 C CA . ASP A 1 103 ? -1.78 4.32 -0.042 1 92.06 103 ASP A CA 1
ATOM 800 C C . ASP A 1 103 ? -1.59 4.336 1.473 1 92.06 103 ASP A C 1
ATOM 802 O O . ASP A 1 103 ? -2.311 3.652 2.201 1 92.06 103 ASP A O 1
ATOM 806 N N . VAL A 1 104 ? -0.656 5.105 1.917 1 94.31 104 VAL A N 1
ATOM 807 C CA . VAL A 1 104 ? -0.344 5.148 3.342 1 94.31 104 VAL A CA 1
ATOM 808 C C . VAL A 1 104 ? -1.516 5.758 4.109 1 94.31 104 VAL A C 1
ATOM 810 O O . VAL A 1 104 ? -1.893 5.266 5.176 1 94.31 104 VAL A O 1
ATOM 813 N N . LEU A 1 105 ? -2.117 6.781 3.549 1 96.69 105 LEU A N 1
ATOM 814 C CA . LEU A 1 105 ? -3.287 7.402 4.156 1 96.69 105 LEU A CA 1
ATOM 815 C C . LEU A 1 105 ? -4.418 6.391 4.324 1 96.69 105 LEU A C 1
ATOM 817 O O . LEU A 1 105 ? -5.004 6.281 5.402 1 96.69 105 LEU A O 1
ATOM 821 N N . CYS A 1 106 ? -4.672 5.633 3.32 1 94.56 106 CYS A N 1
ATOM 822 C CA . CYS A 1 106 ? -5.742 4.641 3.357 1 94.56 106 CYS A CA 1
ATOM 823 C C . CYS A 1 106 ? -5.406 3.51 4.32 1 94.56 106 CYS A C 1
ATOM 825 O O . CYS A 1 106 ? -6.246 3.107 5.129 1 94.56 106 CYS A O 1
ATOM 827 N N . LEU A 1 107 ? -4.227 3.109 4.27 1 90.56 107 LEU A N 1
ATOM 828 C CA . LEU A 1 107 ? -3.783 1.962 5.055 1 90.56 107 LEU A CA 1
ATOM 829 C C . LEU A 1 107 ? -3.727 2.307 6.539 1 90.56 107 LEU A C 1
ATOM 831 O O . LEU A 1 107 ? -4.133 1.505 7.383 1 90.56 107 LEU A O 1
ATOM 835 N N . ARG A 1 108 ? -3.336 3.488 6.863 1 94.75 108 ARG A N 1
ATOM 836 C CA . ARG A 1 108 ? -2.977 3.764 8.25 1 94.75 108 ARG A CA 1
ATOM 837 C C . ARG A 1 108 ? -4.082 4.535 8.961 1 94.75 108 ARG A C 1
ATOM 839 O O . ARG A 1 108 ? -4.117 4.594 10.195 1 94.75 108 ARG A O 1
ATOM 846 N N . LEU A 1 109 ? -4.98 5.074 8.18 1 96.94 109 LEU A N 1
ATOM 847 C CA . LEU A 1 109 ? -5.93 5.961 8.852 1 96.94 109 LEU A CA 1
ATOM 848 C C . LEU A 1 109 ? -7.309 5.863 8.211 1 96.94 109 LEU A C 1
ATOM 850 O O . LEU A 1 109 ? -8.227 5.266 8.781 1 96.94 109 LEU A O 1
ATOM 854 N N . LEU A 1 110 ? -7.426 6.242 7.02 1 96.56 110 LEU A N 1
ATOM 855 C CA . LEU A 1 110 ? -8.711 6.48 6.375 1 96.56 110 LEU A CA 1
ATOM 856 C C . LEU A 1 110 ? -9.484 5.176 6.203 1 96.56 110 LEU A C 1
ATOM 858 O O . LEU A 1 110 ? -10.711 5.148 6.344 1 96.56 110 LEU A O 1
ATOM 862 N N . GLY A 1 111 ? -8.828 4.16 5.961 1 93.25 111 GLY A N 1
ATOM 863 C CA . GLY A 1 111 ? -9.469 2.875 5.746 1 93.25 111 GLY A CA 1
ATOM 864 C C . GLY A 1 111 ? -10.141 2.328 6.992 1 93.25 111 GLY A C 1
ATOM 865 O O . GLY A 1 111 ? -10.969 1.422 6.906 1 93.25 111 GLY A O 1
ATOM 866 N N . ARG A 1 112 ? -9.898 2.883 8.125 1 91.88 112 ARG A N 1
ATOM 867 C CA . ARG A 1 112 ? -10.445 2.404 9.391 1 91.88 112 ARG A CA 1
ATOM 868 C C . ARG A 1 112 ? -11.578 3.299 9.867 1 91.88 112 ARG A C 1
ATOM 870 O O . ARG A 1 112 ? -12.203 3.025 10.898 1 91.88 112 ARG A O 1
ATOM 877 N N . MET A 1 113 ? -11.789 4.285 9.156 1 95.75 113 MET A N 1
ATOM 878 C CA . MET A 1 113 ? -12.805 5.246 9.57 1 95.75 113 MET A CA 1
ATOM 879 C C . MET A 1 113 ? -14.203 4.77 9.18 1 95.75 113 MET A C 1
ATOM 881 O O . MET A 1 113 ? -14.367 4.129 8.141 1 95.75 113 MET A O 1
ATOM 885 N N . PRO A 1 114 ? -15.227 5.098 9.938 1 94.38 114 PRO A N 1
ATOM 886 C CA . PRO A 1 114 ? -16.594 4.668 9.617 1 94.38 114 PRO A CA 1
ATOM 887 C C . PRO A 1 114 ? -17.141 5.316 8.344 1 94.38 114 PRO A C 1
ATOM 889 O O . PRO A 1 114 ? -18.062 4.785 7.727 1 94.38 114 PRO A O 1
ATOM 892 N N . PHE A 1 115 ? -16.578 6.379 7.918 1 96.19 115 PHE A N 1
ATOM 893 C CA . PHE A 1 115 ? -17.078 7.09 6.746 1 96.19 115 PHE A CA 1
ATOM 894 C C . PHE A 1 115 ? -16.219 6.789 5.527 1 96.19 115 PHE A C 1
ATOM 896 O O . PHE A 1 115 ? -16.328 7.465 4.5 1 96.19 115 PHE A O 1
ATOM 903 N N . ALA A 1 116 ? -15.352 5.848 5.633 1 94.94 116 ALA A N 1
ATOM 904 C CA . ALA A 1 116 ? -14.422 5.523 4.559 1 94.94 116 ALA A CA 1
ATOM 905 C C . ALA A 1 116 ? -15.164 5.207 3.264 1 94.94 116 ALA A C 1
ATOM 907 O O . ALA A 1 116 ? -14.742 5.621 2.182 1 94.94 116 ALA A O 1
ATOM 908 N N . ALA A 1 117 ? -16.281 4.516 3.352 1 92.19 117 ALA A N 1
ATOM 909 C CA . ALA A 1 117 ? -17.062 4.145 2.172 1 92.19 117 ALA A CA 1
ATOM 910 C C . ALA A 1 117 ? -17.609 5.383 1.472 1 92.19 117 ALA A C 1
ATOM 912 O O . ALA A 1 117 ? -17.641 5.445 0.24 1 92.19 117 ALA A O 1
ATOM 913 N N . GLN A 1 118 ? -18.047 6.273 2.268 1 94.88 118 GLN A N 1
ATOM 914 C CA . GLN A 1 118 ? -18.562 7.52 1.706 1 94.88 118 GLN A CA 1
ATOM 915 C C . GLN A 1 118 ? -17.469 8.273 0.957 1 94.88 118 GLN A C 1
ATOM 917 O O . GLN A 1 118 ? -17.688 8.773 -0.146 1 94.88 118 GLN A O 1
ATOM 922 N N . ILE A 1 119 ? -16.297 8.32 1.554 1 96.06 119 ILE A N 1
ATOM 923 C CA . ILE A 1 119 ? -15.164 8.992 0.92 1 96.06 119 ILE A CA 1
ATOM 924 C C . ILE A 1 119 ? -14.789 8.266 -0.375 1 96.06 119 ILE A C 1
ATOM 926 O O . ILE A 1 119 ? -14.508 8.906 -1.391 1 96.06 119 ILE A O 1
ATOM 930 N N . ALA A 1 120 ? -14.836 6.992 -0.372 1 93.81 120 ALA A N 1
ATOM 931 C CA . ALA A 1 120 ? -14.547 6.211 -1.569 1 93.81 120 ALA A CA 1
ATOM 932 C C . ALA A 1 120 ? -15.516 6.547 -2.697 1 93.81 120 ALA A C 1
ATOM 934 O O . ALA A 1 120 ? -15.102 6.73 -3.846 1 93.81 120 ALA A O 1
ATOM 935 N N . ASP A 1 121 ? -16.734 6.668 -2.373 1 93.31 121 ASP A N 1
ATOM 936 C CA . ASP A 1 121 ? -17.766 6.977 -3.371 1 93.31 121 ASP A CA 1
ATOM 937 C C . ASP A 1 121 ? -17.547 8.367 -3.969 1 93.31 121 ASP A C 1
ATOM 939 O O . ASP A 1 121 ? -17.688 8.555 -5.176 1 93.31 121 ASP A O 1
ATOM 943 N N . GLU A 1 122 ? -17.203 9.227 -3.084 1 95.44 122 GLU A N 1
ATOM 944 C CA . GLU A 1 122 ? -16.938 10.586 -3.543 1 95.44 122 GLU A CA 1
ATOM 945 C C . GLU A 1 122 ? -15.711 10.625 -4.465 1 95.44 122 GLU A C 1
ATOM 947 O O . GLU A 1 122 ? -15.711 11.336 -5.469 1 95.44 122 GLU A O 1
ATOM 952 N N . CYS A 1 123 ? -14.703 9.852 -4.141 1 94.75 123 CYS A N 1
ATOM 953 C CA . CYS A 1 123 ? -13.484 9.789 -4.938 1 94.75 123 CYS A CA 1
ATOM 954 C C . CYS A 1 123 ? -13.75 9.141 -6.293 1 94.75 123 CYS A C 1
ATOM 956 O O . CYS A 1 123 ? -13.141 9.516 -7.293 1 94.75 123 CYS A O 1
ATOM 958 N N . LEU A 1 124 ? -14.688 8.266 -6.309 1 92.19 124 LEU A N 1
ATOM 959 C CA . LEU A 1 124 ? -14.969 7.492 -7.512 1 92.19 124 LEU A CA 1
ATOM 960 C C . LEU A 1 124 ? -15.516 8.391 -8.617 1 92.19 124 LEU A C 1
ATOM 962 O O . LEU A 1 124 ? -15.227 8.18 -9.797 1 92.19 124 LEU A O 1
ATOM 966 N N . VAL A 1 125 ? -16.281 9.367 -8.289 1 93 125 VAL A N 1
ATOM 967 C CA . VAL A 1 125 ? -16.953 10.195 -9.289 1 93 125 VAL A CA 1
ATOM 968 C C . VAL A 1 125 ? -16.078 11.391 -9.648 1 93 125 VAL A C 1
ATOM 970 O O . VAL A 1 125 ? -16.469 12.234 -10.453 1 93 125 VAL A O 1
ATOM 973 N N . SER A 1 126 ? -14.898 11.461 -9.086 1 92.38 126 SER A N 1
ATOM 974 C CA . SER A 1 126 ? -13.961 12.539 -9.398 1 92.38 126 SER A CA 1
ATOM 975 C C . SER A 1 126 ? -13.281 12.297 -10.742 1 92.38 126 SER A C 1
ATOM 977 O O . SER A 1 126 ? -13.109 11.156 -11.172 1 92.38 126 SER A O 1
ATOM 979 N N . ASP A 1 127 ? -12.812 13.375 -11.391 1 90.5 127 ASP A N 1
ATOM 980 C CA . ASP A 1 127 ? -12.094 13.281 -12.648 1 90.5 127 ASP A CA 1
ATOM 981 C C . ASP A 1 127 ? -10.594 13.109 -12.414 1 90.5 127 ASP A C 1
ATOM 983 O O . ASP A 1 127 ? -9.836 12.852 -13.359 1 90.5 127 ASP A O 1
ATOM 987 N N . SER A 1 128 ? -10.25 13.211 -11.211 1 92.06 128 SER A N 1
ATOM 988 C CA . SER A 1 128 ? -8.836 13.062 -10.859 1 92.06 128 SER A CA 1
ATOM 989 C C . SER A 1 128 ? -8.438 11.594 -10.805 1 92.06 128 SER A C 1
ATOM 991 O O . SER A 1 128 ? -9.047 10.797 -10.078 1 92.06 128 SER A O 1
ATOM 993 N N . ARG A 1 129 ? -7.379 11.25 -11.5 1 87.62 129 ARG A N 1
ATOM 994 C CA . ARG A 1 129 ? -6.891 9.875 -11.516 1 87.62 129 ARG A CA 1
ATOM 995 C C . ARG A 1 129 ? -6.441 9.438 -10.125 1 87.62 129 ARG A C 1
ATOM 997 O O . ARG A 1 129 ? -6.668 8.289 -9.727 1 87.62 129 ARG A O 1
ATOM 1004 N N . LEU A 1 130 ? -5.855 10.367 -9.477 1 91.06 130 LEU A N 1
ATOM 1005 C CA . LEU A 1 130 ? -5.391 10.047 -8.125 1 91.06 130 LEU A CA 1
ATOM 1006 C C . LEU A 1 130 ? -6.57 9.789 -7.195 1 91.06 130 LEU A C 1
ATOM 1008 O O . LEU A 1 130 ? -6.516 8.883 -6.359 1 91.06 130 LEU A O 1
ATOM 1012 N N . MET A 1 131 ? -7.602 10.531 -7.395 1 93.12 131 MET A N 1
ATOM 1013 C CA . MET A 1 131 ? -8.797 10.328 -6.578 1 93.12 131 MET A CA 1
ATOM 1014 C C . MET A 1 131 ? -9.484 9.016 -6.934 1 93.12 131 MET A C 1
ATOM 1016 O O . MET A 1 131 ? -9.969 8.305 -6.051 1 93.12 131 MET A O 1
ATOM 1020 N N . GLN A 1 132 ? -9.461 8.727 -8.148 1 90.88 132 GLN A N 1
ATOM 1021 C CA . GLN A 1 132 ? -10.008 7.438 -8.555 1 90.88 132 GLN A CA 1
ATOM 1022 C C . GLN A 1 132 ? -9.195 6.285 -7.969 1 90.88 132 GLN A C 1
ATOM 1024 O O . GLN A 1 132 ? -9.758 5.281 -7.531 1 90.88 132 GLN A O 1
ATOM 1029 N N . TYR A 1 133 ? -7.984 6.527 -7.945 1 89.81 133 TYR A N 1
ATOM 1030 C CA . TYR A 1 133 ? -7.109 5.543 -7.312 1 89.81 133 TYR A CA 1
ATOM 1031 C C . TYR A 1 133 ? -7.418 5.418 -5.824 1 89.81 133 TYR A C 1
ATOM 1033 O O . TYR A 1 133 ? -7.46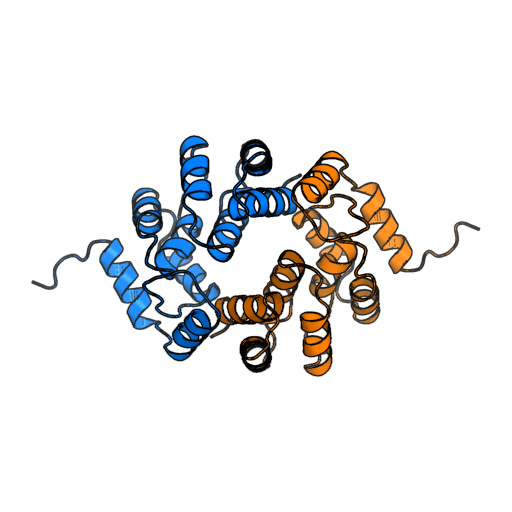1 4.309 -5.285 1 89.81 133 TYR A O 1
ATOM 1041 N N . ALA A 1 134 ? -7.633 6.473 -5.215 1 94.19 134 ALA A N 1
ATOM 1042 C CA . ALA A 1 134 ? -7.988 6.457 -3.797 1 94.19 134 ALA A CA 1
ATOM 1043 C C . ALA A 1 13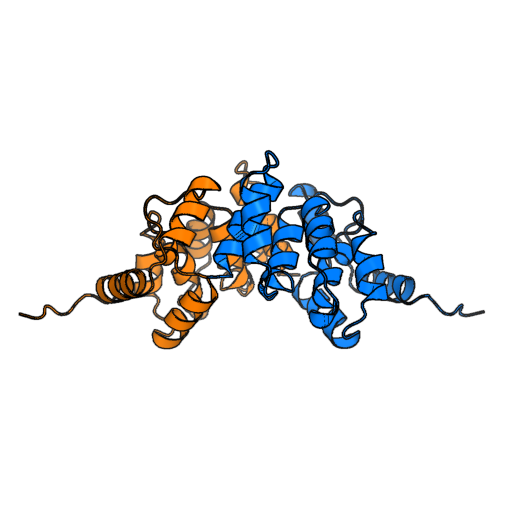4 ? -9.258 5.645 -3.555 1 94.19 134 ALA A C 1
ATOM 1045 O O . ALA A 1 134 ? -9.344 4.895 -2.58 1 94.19 134 ALA A O 1
ATOM 1046 N N . ALA A 1 135 ? -10.195 5.812 -4.434 1 92.56 135 ALA A N 1
ATOM 1047 C CA . ALA A 1 135 ? -11.43 5.047 -4.332 1 92.56 135 ALA A CA 1
ATOM 1048 C C . ALA A 1 135 ? -11.156 3.549 -4.391 1 92.56 135 ALA A C 1
ATOM 1050 O O . ALA A 1 135 ? -11.672 2.783 -3.574 1 92.56 135 ALA A O 1
ATOM 1051 N N . MET A 1 136 ? -10.336 3.234 -5.266 1 90.25 136 MET A N 1
ATOM 1052 C CA . MET A 1 136 ? -9.961 1.832 -5.426 1 90.25 136 MET A CA 1
ATOM 1053 C C . MET A 1 136 ? -9.242 1.316 -4.184 1 90.25 136 MET A C 1
ATOM 1055 O O . MET A 1 136 ? -9.555 0.238 -3.682 1 90.25 136 MET A O 1
ATOM 1059 N N . ARG A 1 137 ? -8.383 2.105 -3.74 1 90 137 ARG A N 1
ATOM 1060 C CA . ARG A 1 137 ? -7.598 1.694 -2.58 1 90 137 ARG A CA 1
ATOM 1061 C C . ARG A 1 137 ? -8.477 1.567 -1.342 1 90 137 ARG A C 1
ATOM 1063 O O . ARG A 1 137 ? -8.383 0.581 -0.607 1 90 137 ARG A O 1
ATOM 1070 N N . LEU A 1 138 ? -9.328 2.439 -1.159 1 91.94 138 LEU A N 1
ATOM 1071 C CA . LEU A 1 138 ? -10.211 2.4 -0 1 91.94 138 LEU A CA 1
ATOM 1072 C C . LEU A 1 138 ? -11.125 1.184 -0.057 1 91.94 138 LEU A C 1
ATOM 1074 O O . LEU A 1 138 ? -11.281 0.469 0.936 1 91.94 138 LEU A O 1
ATOM 1078 N N . ARG A 1 139 ? -11.609 0.952 -1.184 1 89 139 ARG A N 1
ATOM 1079 C CA . ARG A 1 139 ? -12.539 -0.161 -1.323 1 89 139 ARG A CA 1
ATOM 1080 C C . ARG A 1 139 ? -11.82 -1.498 -1.178 1 89 139 ARG A C 1
ATOM 1082 O O . ARG A 1 139 ? -12.438 -2.502 -0.809 1 89 139 ARG A O 1
ATOM 1089 N N . SER A 1 140 ? -10.539 -1.427 -1.427 1 88.62 140 SER A N 1
ATOM 1090 C CA . SER A 1 140 ? -9.75 -2.643 -1.245 1 88.62 140 SER A CA 1
ATOM 1091 C C . SER A 1 140 ? -9.555 -2.961 0.234 1 88.62 140 SER A C 1
ATOM 1093 O O . SER A 1 140 ? -9.266 -4.102 0.596 1 88.62 140 SER A O 1
ATOM 1095 N N . TYR A 1 141 ? -9.727 -1.978 1.068 1 85.19 141 TYR A N 1
ATOM 1096 C CA . TYR A 1 141 ? -9.492 -2.172 2.494 1 85.19 141 TYR A CA 1
ATOM 1097 C C . TYR A 1 141 ? -10.805 -2.33 3.246 1 85.19 141 TYR A C 1
ATOM 1099 O O . TYR A 1 141 ? -10.852 -2.932 4.32 1 85.19 141 TYR A O 1
ATOM 1107 N N . ILE A 1 142 ? -11.844 -1.721 2.646 1 78.88 142 ILE A N 1
ATOM 1108 C CA . ILE A 1 142 ? -13.086 -1.697 3.41 1 78.88 142 ILE A CA 1
ATOM 1109 C C . ILE A 1 142 ? -14.164 -2.471 2.662 1 78.88 142 ILE A C 1
ATOM 1111 O O . ILE A 1 142 ? -14.062 -2.688 1.452 1 78.88 142 ILE A O 1
ATOM 1115 N N . SER A 1 143 ? -15.07 -3.08 3.352 1 68.06 143 SER A N 1
ATOM 1116 C CA . SER A 1 143 ? -16.234 -3.736 2.756 1 68.06 143 SER A CA 1
ATOM 1117 C C . SER A 1 143 ? -17.375 -2.746 2.527 1 68.06 143 SER A C 1
ATOM 1119 O O . SER A 1 143 ? -17.484 -1.751 3.248 1 68.06 143 SER A O 1
ATOM 1121 N N . MET B 1 1 ? -20.625 -37.719 -5.625 1 33.78 1 MET B N 1
ATOM 1122 C CA . MET B 1 1 ? -19.219 -37.531 -5.977 1 33.78 1 MET B CA 1
ATOM 1123 C C . MET B 1 1 ? -18.781 -36.094 -5.633 1 33.78 1 MET B C 1
ATOM 1125 O O . MET B 1 1 ? -19.016 -35.156 -6.402 1 33.78 1 MET B O 1
ATOM 1129 N N . ASP B 1 2 ? -19.047 -35.531 -4.434 1 43.19 2 ASP B N 1
ATOM 1130 C CA . ASP B 1 2 ? -18.688 -34.25 -3.801 1 43.19 2 ASP B CA 1
ATOM 1131 C C . ASP B 1 2 ? -17.25 -33.875 -4.129 1 43.19 2 ASP B C 1
ATOM 1133 O O . ASP B 1 2 ? -16.312 -34.344 -3.49 1 43.19 2 ASP B O 1
ATOM 1137 N N . GLY B 1 3 ? -16.641 -34 -5.355 1 46.72 3 GLY B N 1
ATOM 1138 C CA . GLY B 1 3 ? -15.336 -34.125 -5.98 1 46.72 3 GLY B CA 1
ATOM 1139 C C . GLY B 1 3 ? -14.281 -33.25 -5.348 1 46.72 3 GLY B C 1
ATOM 1140 O O . GLY B 1 3 ? -14.586 -32.156 -4.891 1 46.72 3 GLY B O 1
ATOM 1141 N N . ASP B 1 4 ? -13.188 -33.781 -4.766 1 62.31 4 ASP B N 1
ATOM 1142 C CA . ASP B 1 4 ? -12.055 -33.25 -4.016 1 62.31 4 ASP B CA 1
ATOM 1143 C C . ASP B 1 4 ? -11.516 -31.969 -4.664 1 62.31 4 ASP B C 1
ATOM 1145 O O . ASP B 1 4 ? -11.094 -32 -5.82 1 62.31 4 ASP B O 1
ATOM 1149 N N . LYS B 1 5 ? -12.219 -30.891 -4.465 1 73.69 5 LYS B N 1
ATOM 1150 C CA . LYS B 1 5 ? -11.805 -29.625 -5.043 1 73.69 5 LYS B CA 1
ATOM 1151 C C . LYS B 1 5 ? -10.312 -29.375 -4.828 1 73.69 5 LYS B C 1
ATOM 1153 O O . LYS B 1 5 ? -9.781 -29.672 -3.754 1 73.69 5 LYS B O 1
ATOM 1158 N N . SER B 1 6 ? -9.672 -29.281 -5.91 1 88.69 6 SER B N 1
ATOM 1159 C CA . SER B 1 6 ? -8.289 -28.828 -5.77 1 88.69 6 SER B CA 1
ATOM 1160 C C . SER B 1 6 ? -8.18 -27.641 -4.816 1 88.69 6 SER B C 1
ATOM 1162 O O . SER B 1 6 ? -9.172 -26.969 -4.543 1 88.69 6 SER B O 1
ATOM 1164 N N . PRO B 1 7 ? -7.137 -27.516 -4.23 1 90.38 7 PRO B N 1
ATOM 1165 C CA . PRO B 1 7 ? -6.949 -26.344 -3.371 1 90.38 7 PRO B CA 1
ATOM 1166 C C . PRO B 1 7 ? -7.34 -25.031 -4.059 1 90.38 7 PRO B C 1
ATOM 1168 O O . PRO B 1 7 ? -7.961 -24.172 -3.439 1 90.38 7 PRO B O 1
ATOM 1171 N N . LEU B 1 8 ? -7.07 -24.906 -5.285 1 91.56 8 LEU B N 1
ATOM 1172 C CA . LEU B 1 8 ? -7.426 -23.719 -6.039 1 91.56 8 LEU B CA 1
ATOM 1173 C C . LEU B 1 8 ? -8.938 -23.562 -6.133 1 91.56 8 LEU B C 1
ATOM 1175 O O . LEU B 1 8 ? -9.461 -22.453 -5.949 1 91.56 8 LEU B O 1
ATOM 1179 N N . GLN B 1 9 ? -9.602 -24.609 -6.371 1 92 9 GLN B N 1
ATOM 1180 C CA . GLN B 1 9 ? -11.062 -24.562 -6.453 1 92 9 GLN B CA 1
ATOM 1181 C C . GLN B 1 9 ? -11.68 -24.203 -5.105 1 92 9 GLN B C 1
ATOM 1183 O O . GLN B 1 9 ? -12.648 -23.453 -5.043 1 92 9 GLN B O 1
ATOM 1188 N N . ALA B 1 10 ? -11.102 -24.75 -4.07 1 94 10 ALA B N 1
ATOM 1189 C CA . ALA B 1 10 ? -11.594 -24.438 -2.729 1 94 10 ALA B CA 1
ATOM 1190 C C . ALA B 1 10 ? -11.445 -22.953 -2.416 1 94 10 ALA B C 1
ATOM 1192 O O . ALA B 1 10 ? -12.336 -22.344 -1.823 1 94 10 ALA B O 1
ATOM 1193 N N . ILE B 1 11 ? -10.336 -22.344 -2.871 1 95 11 ILE B N 1
ATOM 1194 C CA . ILE B 1 11 ? -10.078 -20.938 -2.621 1 95 11 ILE B CA 1
ATOM 1195 C C . ILE B 1 11 ? -11.047 -20.078 -3.438 1 95 11 ILE B C 1
ATOM 1197 O O . ILE B 1 11 ? -11.578 -19.094 -2.939 1 95 11 ILE B O 1
ATOM 1201 N N . LYS B 1 12 ? -11.312 -20.516 -4.59 1 93.06 12 LYS B N 1
ATOM 1202 C CA . LYS B 1 12 ? -12.258 -19.797 -5.43 1 93.06 12 LYS B CA 1
ATOM 1203 C C . LYS B 1 12 ? -13.664 -19.828 -4.832 1 93.06 12 LYS B C 1
ATOM 1205 O O . LYS B 1 12 ? -14.398 -18.844 -4.91 1 93.06 12 LYS B O 1
ATOM 1210 N N . HIS B 1 13 ? -13.961 -20.938 -4.234 1 94.69 13 HIS B N 1
ATOM 1211 C CA . HIS B 1 13 ? -15.25 -21.031 -3.555 1 94.69 13 HIS B CA 1
ATOM 1212 C C . HIS B 1 13 ? -15.32 -20.078 -2.365 1 94.69 13 HIS B C 1
ATOM 1214 O O . HIS B 1 13 ? -16.375 -19.5 -2.1 1 94.69 13 HIS B O 1
ATOM 1220 N N . ARG B 1 14 ? -14.227 -19.969 -1.74 1 95.44 14 ARG B N 1
ATOM 1221 C CA . ARG B 1 14 ? -14.18 -19.031 -0.625 1 95.44 14 ARG B CA 1
ATOM 1222 C C . ARG B 1 14 ? -14.352 -17.594 -1.111 1 95.44 14 ARG B C 1
ATOM 1224 O O . ARG B 1 14 ? -15.086 -16.812 -0.506 1 95.44 14 ARG B O 1
ATOM 1231 N N . PHE B 1 15 ? -13.672 -17.266 -2.258 1 96.69 15 PHE B N 1
ATOM 1232 C CA . PHE B 1 15 ? -13.859 -15.945 -2.852 1 96.69 15 PHE B CA 1
ATOM 1233 C C . PHE B 1 15 ? -15.336 -15.695 -3.143 1 96.69 15 PHE B C 1
ATOM 1235 O O . PHE B 1 15 ? -15.875 -14.648 -2.781 1 96.69 15 PHE B O 1
ATOM 1242 N N . TYR B 1 16 ? -15.953 -16.719 -3.688 1 95.62 16 TYR B N 1
ATOM 1243 C CA . TYR B 1 16 ? -17.359 -16.594 -4.07 1 95.62 16 TYR B CA 1
ATOM 1244 C C . TYR B 1 16 ? -18.25 -16.422 -2.844 1 95.62 16 TYR B C 1
ATOM 1246 O O . TYR B 1 16 ? -19.172 -15.617 -2.85 1 95.62 16 TYR B O 1
ATOM 1254 N N . ALA B 1 17 ? -17.969 -17.125 -1.802 1 96.12 17 ALA B N 1
ATOM 1255 C CA . ALA B 1 17 ? -18.766 -17.078 -0.572 1 96.12 17 ALA B CA 1
ATOM 1256 C C . ALA B 1 17 ? -18.656 -15.711 0.091 1 96.12 17 ALA B C 1
ATOM 1258 O O . ALA B 1 17 ? -19.594 -15.273 0.77 1 96.12 17 ALA B O 1
ATOM 1259 N N . MET B 1 18 ? -17.578 -15.008 -0.197 1 95.56 18 MET B N 1
ATOM 1260 C CA . MET B 1 18 ? -17.344 -13.727 0.464 1 95.56 18 MET B CA 1
ATOM 1261 C C . MET B 1 18 ? -17.547 -12.57 -0.505 1 95.56 18 MET B C 1
ATOM 1263 O O . MET B 1 18 ? -17.219 -11.422 -0.192 1 95.56 18 MET B O 1
ATOM 1267 N N . ARG B 1 19 ? -18.062 -12.852 -1.621 1 95.81 19 ARG B N 1
ATOM 1268 C CA . ARG B 1 19 ? -18.125 -11.852 -2.682 1 95.81 19 ARG B CA 1
ATOM 1269 C C . ARG B 1 19 ? -18.969 -10.656 -2.254 1 95.81 19 ARG B C 1
ATOM 1271 O O . ARG B 1 19 ? -19.922 -10.797 -1.486 1 95.81 19 ARG B O 1
ATOM 1278 N N . ASN B 1 20 ? -18.609 -9.562 -2.717 1 95.12 20 ASN B N 1
ATOM 1279 C CA . ASN B 1 20 ? -19.312 -8.305 -2.529 1 95.12 20 ASN B CA 1
ATOM 1280 C C . ASN B 1 20 ? -19.453 -7.543 -3.846 1 95.12 20 ASN B C 1
ATOM 1282 O O . ASN B 1 20 ? -18.516 -6.891 -4.301 1 95.12 20 ASN B O 1
ATOM 1286 N N . GLY B 1 21 ? -20.609 -7.633 -4.406 1 92.88 21 GLY B N 1
ATOM 1287 C CA . GLY B 1 21 ? -20.875 -7.059 -5.715 1 92.88 21 GLY B CA 1
ATOM 1288 C C . GLY B 1 21 ? -20.703 -5.551 -5.75 1 92.88 21 GLY B C 1
ATOM 1289 O O . GLY B 1 21 ? -20.266 -4.996 -6.762 1 92.88 21 GLY B O 1
ATOM 1290 N N . ILE B 1 22 ? -21.016 -4.883 -4.691 1 87.69 22 ILE B N 1
ATOM 1291 C CA . ILE B 1 22 ? -20.875 -3.436 -4.613 1 87.69 22 ILE B CA 1
ATOM 1292 C C . ILE B 1 22 ? -19.391 -3.061 -4.703 1 87.69 22 ILE B C 1
ATOM 1294 O O . ILE B 1 22 ? -19.016 -2.176 -5.477 1 87.69 22 ILE B O 1
ATOM 1298 N N . VAL B 1 23 ? -18.547 -3.793 -3.994 1 89.38 23 VAL B N 1
ATOM 1299 C CA . VAL B 1 23 ? -17.109 -3.549 -4.023 1 89.38 23 VAL B CA 1
ATOM 1300 C C . VAL B 1 23 ? -16.562 -3.859 -5.41 1 89.38 23 VAL B C 1
ATOM 1302 O O . VAL B 1 23 ? -15.828 -3.057 -5.988 1 89.38 23 VAL B O 1
ATOM 1305 N N . ALA B 1 24 ? -16.984 -4.922 -5.965 1 94 24 ALA B N 1
ATOM 1306 C CA . ALA B 1 24 ? -16.516 -5.328 -7.289 1 94 24 ALA B CA 1
ATOM 1307 C C . ALA B 1 24 ? -16.875 -4.281 -8.344 1 94 24 ALA B C 1
ATOM 1309 O O . ALA B 1 24 ? -16.031 -3.918 -9.172 1 94 24 ALA B O 1
ATOM 1310 N N . ASP B 1 25 ? -18.047 -3.795 -8.25 1 91.25 25 ASP B N 1
ATOM 1311 C CA . ASP B 1 25 ? -18.5 -2.783 -9.203 1 91.25 25 ASP B CA 1
ATOM 1312 C C . ASP B 1 25 ? -17.703 -1.489 -9.047 1 91.25 25 ASP B C 1
ATOM 1314 O O . ASP B 1 25 ? -17.328 -0.863 -10.047 1 91.25 25 ASP B O 1
ATOM 1318 N N . THR B 1 26 ? -17.484 -1.165 -7.836 1 87.06 26 THR B N 1
ATOM 1319 C CA . THR B 1 26 ? -16.719 0.044 -7.562 1 87.06 26 THR B CA 1
ATOM 1320 C C . THR B 1 26 ? -15.297 -0.076 -8.117 1 87.06 26 THR B C 1
ATOM 1322 O O . THR B 1 26 ? -14.789 0.856 -8.742 1 87.06 26 THR B O 1
ATOM 1325 N N . LEU B 1 27 ? -14.719 -1.198 -7.906 1 91.94 27 LEU B N 1
ATOM 1326 C CA . LEU B 1 27 ? -13.359 -1.416 -8.398 1 91.94 27 LEU B CA 1
ATOM 1327 C C . LEU B 1 27 ? -13.312 -1.361 -9.922 1 91.94 27 LEU B C 1
ATOM 1329 O O . LEU B 1 27 ? -12.398 -0.769 -10.5 1 91.94 27 LEU B O 1
ATOM 1333 N N . ARG B 1 28 ? -14.312 -1.885 -10.57 1 92.25 28 ARG B N 1
ATOM 1334 C CA . ARG B 1 28 ? -14.375 -1.844 -12.031 1 92.25 28 ARG B CA 1
ATOM 1335 C C . ARG B 1 28 ? -14.516 -0.411 -12.531 1 92.25 28 ARG B C 1
ATOM 1337 O O . ARG B 1 28 ? -13.805 0.003 -13.453 1 92.25 28 ARG B O 1
ATOM 1344 N N . ARG B 1 29 ? -15.352 0.268 -11.891 1 89.06 29 ARG B N 1
ATOM 1345 C CA . ARG B 1 29 ? -15.594 1.649 -12.297 1 89.06 29 ARG B CA 1
ATOM 1346 C C . ARG B 1 29 ? -14.359 2.512 -12.07 1 89.06 29 ARG B C 1
ATOM 1348 O O . ARG B 1 29 ? -14.117 3.475 -12.797 1 89.06 29 ARG B O 1
ATOM 1355 N N . ALA B 1 30 ? -13.633 2.102 -11.07 1 88.44 30 ALA B N 1
ATOM 1356 C CA . ALA B 1 30 ? -12.438 2.875 -10.727 1 88.44 30 ALA B CA 1
ATOM 1357 C C . ALA B 1 30 ? -11.258 2.49 -11.617 1 88.44 30 ALA B C 1
ATOM 1359 O O . ALA B 1 30 ? -10.172 3.066 -11.5 1 88.44 30 ALA B O 1
ATOM 1360 N N . GLY B 1 31 ? -11.438 1.423 -12.438 1 86.12 31 GLY B N 1
ATOM 1361 C CA . GLY B 1 31 ? -10.414 1.123 -13.43 1 86.12 31 GLY B CA 1
ATOM 1362 C C . GLY B 1 31 ? -9.547 -0.058 -13.047 1 86.12 31 GLY B C 1
ATOM 1363 O O . GLY B 1 31 ? -8.422 -0.195 -13.539 1 86.12 31 GLY B O 1
ATOM 1364 N N . ALA B 1 32 ? -10.023 -0.871 -12.172 1 88.5 32 ALA B N 1
ATOM 1365 C CA . ALA B 1 32 ? -9.266 -2.07 -11.828 1 88.5 32 ALA B CA 1
ATOM 1366 C C . ALA B 1 32 ? -9.008 -2.93 -13.07 1 88.5 32 ALA B C 1
ATOM 1368 O O . ALA B 1 32 ? -9.922 -3.172 -13.859 1 88.5 32 ALA B O 1
ATOM 1369 N N . GLU B 1 33 ? -7.707 -3.385 -13.148 1 88.12 33 GLU B N 1
ATOM 1370 C CA . GLU B 1 33 ? -7.262 -4.102 -14.336 1 88.12 33 GLU B CA 1
ATOM 1371 C C . GLU B 1 33 ? -7.344 -5.613 -14.133 1 88.12 33 GLU B C 1
ATOM 1373 O O . GLU B 1 33 ? -6.344 -6.316 -14.266 1 88.12 33 GLU B O 1
ATOM 1378 N N . TYR B 1 34 ? -8.477 -6.137 -13.781 1 93.06 34 TYR B N 1
ATOM 1379 C CA . TYR B 1 34 ? -8.734 -7.562 -13.617 1 93.06 34 TYR B CA 1
ATOM 1380 C C . TYR B 1 34 ? -9.992 -7.984 -14.367 1 93.06 34 TYR B C 1
ATOM 1382 O O . TYR B 1 34 ? -10.977 -7.242 -14.398 1 93.06 34 TYR B O 1
ATOM 1390 N N . ARG B 1 35 ? -9.969 -9.078 -14.938 1 94.44 35 ARG B N 1
ATOM 1391 C CA . ARG B 1 35 ? -11.148 -9.609 -15.602 1 94.44 35 ARG B CA 1
ATOM 1392 C C . ARG B 1 35 ? -12.195 -10.07 -14.594 1 94.44 35 ARG B C 1
ATOM 1394 O O . ARG B 1 35 ? -13.391 -9.875 -14.797 1 94.44 35 ARG B O 1
ATOM 1401 N N . VAL B 1 36 ? -11.75 -10.734 -13.547 1 96.44 36 VAL B N 1
ATOM 1402 C CA . VAL B 1 36 ? -12.633 -11.266 -12.516 1 96.44 36 VAL B CA 1
ATOM 1403 C C . VAL B 1 36 ? -12.344 -10.57 -11.188 1 96.44 36 VAL B C 1
ATOM 1405 O O . VAL B 1 36 ? -11.195 -10.508 -10.742 1 96.44 36 VAL B O 1
ATOM 1408 N N . ILE B 1 37 ? -13.359 -9.992 -10.594 1 96.5 37 ILE B N 1
ATOM 1409 C CA . ILE B 1 37 ? -13.281 -9.359 -9.281 1 96.5 37 ILE B CA 1
ATOM 1410 C C . ILE B 1 37 ? -14.438 -9.836 -8.406 1 96.5 37 ILE B C 1
ATOM 1412 O O . ILE B 1 37 ? -15.602 -9.562 -8.695 1 96.5 37 ILE B O 1
ATOM 1416 N N . PHE B 1 38 ? -14.164 -10.484 -7.324 1 96.75 38 PHE B N 1
ATOM 1417 C CA . PHE B 1 38 ? -15.195 -10.953 -6.402 1 96.75 38 PHE B CA 1
ATOM 1418 C C . PHE B 1 38 ? -15.547 -9.867 -5.395 1 96.75 38 PHE B C 1
ATOM 1420 O O . PHE B 1 38 ? -16.656 -9.859 -4.848 1 96.75 38 PHE B O 1
ATOM 1427 N N . GLY B 1 39 ? -14.633 -9.008 -5.133 1 95.38 39 GLY B N 1
ATOM 1428 C CA . GLY B 1 39 ? -14.891 -7.93 -4.195 1 95.38 39 GLY B CA 1
ATOM 1429 C C . GLY B 1 39 ? -14.508 -8.273 -2.768 1 95.38 39 GLY B C 1
ATOM 1430 O O . GLY B 1 39 ? -15.094 -7.746 -1.818 1 95.38 39 GLY B O 1
ATOM 1431 N N . VAL B 1 40 ? -13.539 -9.156 -2.604 1 95.5 40 VAL B N 1
ATOM 1432 C CA . VAL B 1 40 ? -13.016 -9.508 -1.288 1 95.5 40 VAL B CA 1
ATOM 1433 C C . VAL B 1 40 ? -11.953 -8.5 -0.867 1 95.5 40 VAL B C 1
ATOM 1435 O O . VAL B 1 40 ? -11.016 -8.227 -1.619 1 95.5 40 VAL B O 1
ATOM 1438 N N . ASN B 1 41 ? -12.133 -7.93 0.236 1 92.62 41 ASN B N 1
ATOM 1439 C CA . ASN B 1 41 ? -11.195 -6.883 0.635 1 92.62 41 ASN B CA 1
ATOM 1440 C C . ASN B 1 41 ? -9.922 -7.469 1.239 1 92.62 41 ASN B C 1
ATOM 1442 O O . ASN B 1 41 ? -9.836 -8.68 1.452 1 92.62 41 ASN B O 1
ATOM 1446 N N . LEU B 1 42 ? -8.93 -6.668 1.513 1 93.81 42 LEU B N 1
ATOM 1447 C CA . LEU B 1 42 ? -7.598 -7.125 1.9 1 93.81 42 LEU B CA 1
ATOM 1448 C C . LEU B 1 42 ? -7.629 -7.777 3.277 1 93.81 42 LEU B C 1
ATOM 1450 O O . LEU B 1 42 ? -7 -8.82 3.49 1 93.81 42 LEU B O 1
ATOM 1454 N N . PRO B 1 43 ? -8.383 -7.262 4.266 1 92.12 43 PRO B N 1
ATOM 1455 C CA . PRO B 1 43 ? -8.492 -7.965 5.547 1 92.12 43 PRO B CA 1
ATOM 1456 C C . PRO B 1 43 ? -9.07 -9.367 5.402 1 92.12 43 PRO B C 1
ATOM 1458 O O . PRO B 1 43 ? -8.594 -10.305 6.055 1 92.12 43 PRO B O 1
ATOM 1461 N N . GLN B 1 44 ? -10.008 -9.516 4.629 1 94.81 44 GLN B N 1
ATOM 1462 C CA . GLN B 1 44 ? -10.602 -10.828 4.387 1 94.81 44 GLN B CA 1
ATOM 1463 C C . GLN B 1 44 ? -9.602 -11.766 3.711 1 94.81 44 GLN B C 1
ATOM 1465 O O . GLN B 1 44 ? -9.539 -12.953 4.039 1 94.81 44 GLN B O 1
ATOM 1470 N N . LEU B 1 45 ? -8.836 -11.219 2.797 1 96.94 45 LEU B N 1
ATOM 1471 C CA . LEU B 1 45 ? -7.812 -12.023 2.143 1 96.94 45 LEU B CA 1
ATOM 1472 C C . LEU B 1 45 ? -6.734 -12.445 3.135 1 96.94 45 LEU B C 1
ATOM 1474 O O . LEU B 1 45 ? -6.223 -13.562 3.062 1 96.94 45 LEU B O 1
ATOM 1478 N N . LYS B 1 46 ? -6.414 -11.547 3.998 1 95.88 46 LYS B N 1
ATOM 1479 C CA . LYS B 1 46 ? -5.453 -11.891 5.043 1 95.88 46 LYS B CA 1
ATOM 1480 C C . LYS B 1 46 ? -5.977 -13.023 5.922 1 95.88 46 LYS B C 1
ATOM 1482 O O . LYS B 1 46 ? -5.219 -13.914 6.32 1 95.88 46 LYS B O 1
ATOM 1487 N N . GLU B 1 47 ? -7.238 -12.945 6.207 1 95.5 47 GLU B N 1
ATOM 1488 C CA . GLU B 1 47 ? -7.859 -14.023 6.969 1 95.5 47 GLU B CA 1
ATOM 1489 C C . GLU B 1 47 ? -7.762 -15.352 6.23 1 95.5 47 GLU B C 1
ATOM 1491 O O . GLU B 1 47 ? -7.41 -16.375 6.82 1 95.5 47 GLU B O 1
ATOM 1496 N N . ILE B 1 48 ? -8.055 -15.297 4.984 1 96.62 48 ILE B N 1
ATOM 1497 C CA . ILE B 1 48 ? -7.949 -16.5 4.16 1 96.62 48 ILE B CA 1
ATOM 1498 C C . ILE B 1 48 ? -6.512 -17.016 4.184 1 96.62 48 ILE B C 1
ATOM 1500 O O . ILE B 1 48 ? -6.277 -18.219 4.348 1 96.62 48 ILE B O 1
ATOM 1504 N N . ALA B 1 49 ? -5.57 -16.125 4.031 1 97.75 49 ALA B N 1
ATOM 1505 C CA . ALA B 1 49 ? -4.156 -16.484 4.043 1 97.75 49 ALA B CA 1
ATOM 1506 C C . ALA B 1 49 ? -3.764 -17.125 5.363 1 97.75 49 ALA B C 1
ATOM 1508 O O . ALA B 1 49 ? -3.021 -18.109 5.383 1 97.75 49 ALA B O 1
ATOM 1509 N N . SER B 1 50 ? -4.301 -16.578 6.414 1 96.88 50 SER B N 1
ATOM 1510 C CA . SER B 1 50 ? -4.008 -17.109 7.738 1 96.88 50 SER B CA 1
ATOM 1511 C C . SER B 1 50 ? -4.547 -18.531 7.898 1 96.88 50 SER B C 1
ATOM 1513 O O . SER B 1 50 ? -3.912 -19.375 8.531 1 96.88 50 SER B O 1
ATOM 1515 N N . ASP B 1 51 ? -5.621 -18.812 7.344 1 95.88 51 ASP B N 1
ATOM 1516 C CA . ASP B 1 51 ? -6.238 -20.141 7.398 1 95.88 51 ASP B CA 1
ATOM 1517 C C . ASP B 1 51 ? -5.441 -21.156 6.578 1 95.88 51 ASP B C 1
ATOM 1519 O O . ASP B 1 51 ? -5.262 -22.297 7 1 95.88 51 ASP B O 1
ATOM 1523 N N . ILE B 1 52 ? -4.965 -20.719 5.441 1 95.69 52 ILE B N 1
ATOM 1524 C CA . ILE B 1 52 ? -4.273 -21.594 4.5 1 95.69 52 ILE B CA 1
ATOM 1525 C C . ILE B 1 52 ? -2.85 -21.844 4.98 1 95.69 52 ILE B C 1
ATOM 1527 O O . ILE B 1 52 ? -2.354 -22.969 4.902 1 95.69 52 ILE B O 1
ATOM 1531 N N . GLY B 1 53 ? -2.254 -20.844 5.48 1 96.5 53 GLY B N 1
ATOM 1532 C CA . GLY B 1 53 ? -0.823 -20.906 5.734 1 96.5 53 GLY B CA 1
ATOM 1533 C C . GLY B 1 53 ? 0.009 -20.781 4.473 1 96.5 53 GLY B C 1
ATOM 1534 O O . GLY B 1 53 ? -0.507 -20.406 3.416 1 96.5 53 GLY B O 1
ATOM 1535 N N . TYR B 1 54 ? 1.304 -21.109 4.617 1 97.75 54 TYR B N 1
ATOM 1536 C CA . TYR B 1 54 ? 2.209 -20.984 3.48 1 97.75 54 TYR B CA 1
ATOM 1537 C C . TYR B 1 54 ? 2.121 -22.203 2.57 1 97.75 54 TYR B C 1
ATOM 1539 O O . TYR B 1 54 ? 2.121 -23.344 3.045 1 97.75 54 TYR B O 1
ATOM 1547 N N . ASP B 1 55 ? 2.01 -21.969 1.303 1 97.81 55 ASP B N 1
ATOM 1548 C CA . ASP B 1 55 ? 1.93 -23 0.279 1 97.81 55 ASP B CA 1
ATOM 1549 C C . ASP B 1 55 ? 2.482 -22.5 -1.054 1 97.81 55 ASP B C 1
ATOM 1551 O O . ASP B 1 55 ? 1.781 -21.828 -1.808 1 97.81 55 ASP B O 1
ATOM 1555 N N . ALA B 1 56 ? 3.691 -22.922 -1.332 1 98.06 56 ALA B N 1
ATOM 1556 C CA . ALA B 1 56 ? 4.398 -22.406 -2.5 1 98.06 56 ALA B CA 1
ATOM 1557 C C . ALA B 1 56 ? 3.682 -22.781 -3.791 1 98.06 56 ALA B C 1
ATOM 1559 O O . ALA B 1 56 ? 3.545 -21.969 -4.703 1 98.06 56 ALA B O 1
ATOM 1560 N N . VAL B 1 57 ? 3.24 -23.969 -3.826 1 97.75 57 VAL B N 1
ATOM 1561 C CA . VAL B 1 57 ? 2.582 -24.469 -5.031 1 97.75 57 VAL B CA 1
ATOM 1562 C C . VAL B 1 57 ? 1.298 -23.688 -5.281 1 97.75 57 VAL B C 1
ATOM 1564 O O . VAL B 1 57 ? 1.068 -23.203 -6.387 1 97.75 57 VAL B O 1
ATOM 1567 N N . LEU B 1 58 ? 0.536 -23.547 -4.266 1 97.31 58 LEU B N 1
ATOM 1568 C CA . LEU B 1 58 ? -0.713 -22.797 -4.383 1 97.31 58 LEU B CA 1
ATOM 1569 C C . LEU B 1 58 ? -0.444 -21.32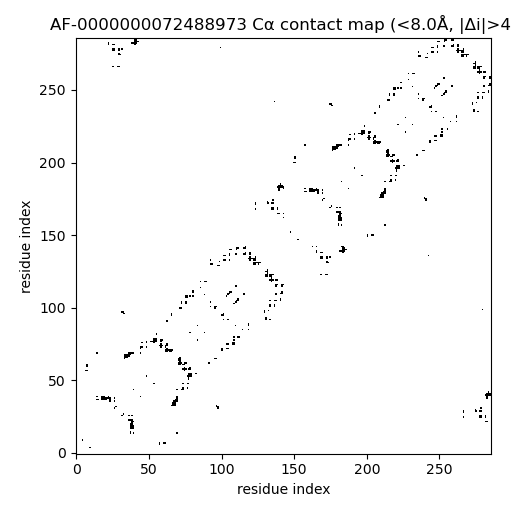8 -4.703 1 97.31 58 LEU B C 1
ATOM 1571 O O . LEU B 1 58 ? -1.151 -20.734 -5.516 1 97.31 58 LEU B O 1
ATOM 1575 N N . ALA B 1 59 ? 0.531 -20.734 -4.09 1 98.25 59 ALA B N 1
ATOM 1576 C CA . ALA B 1 59 ? 0.881 -19.328 -4.336 1 98.25 59 ALA B CA 1
ATOM 1577 C C . ALA B 1 59 ? 1.209 -19.094 -5.809 1 98.25 59 ALA B C 1
ATOM 1579 O O . ALA B 1 59 ? 0.727 -18.141 -6.41 1 98.25 59 ALA B O 1
ATOM 1580 N N . ARG B 1 60 ? 1.956 -20.016 -6.352 1 98.06 60 ARG B N 1
ATOM 1581 C CA . ARG B 1 60 ? 2.346 -19.891 -7.754 1 98.06 60 ARG B CA 1
ATOM 1582 C C . ARG B 1 60 ? 1.139 -20.047 -8.672 1 98.06 60 ARG B C 1
ATOM 1584 O O . ARG B 1 60 ? 1.016 -19.344 -9.672 1 98.06 60 ARG B O 1
ATOM 1591 N N . GLU B 1 61 ? 0.3 -20.938 -8.305 1 97.12 61 GLU B N 1
ATOM 1592 C CA . GLU B 1 61 ? -0.915 -21.141 -9.086 1 97.12 61 GLU B CA 1
ATOM 1593 C C . GLU B 1 61 ? -1.817 -19.906 -9.031 1 97.12 61 GLU B C 1
ATOM 1595 O O . GLU B 1 61 ? -2.387 -19.5 -10.047 1 97.12 61 GLU B O 1
ATOM 1600 N N . LEU B 1 62 ? -1.922 -19.375 -7.934 1 97.81 62 LEU B N 1
ATOM 1601 C CA . LEU B 1 62 ? -2.75 -18.188 -7.758 1 97.81 62 LEU B CA 1
ATOM 1602 C C . LEU B 1 62 ? -2.18 -17 -8.539 1 97.81 62 LEU B C 1
ATOM 1604 O O . LEU B 1 62 ? -2.92 -16.281 -9.219 1 97.81 62 LEU B O 1
ATOM 1608 N N . TRP B 1 63 ? -0.878 -16.781 -8.5 1 97.69 63 TRP B N 1
ATOM 1609 C CA . TRP B 1 63 ? -0.267 -15.672 -9.219 1 97.69 63 TRP B CA 1
ATOM 1610 C C . TRP B 1 63 ? -0.42 -15.844 -10.727 1 97.69 63 TRP B C 1
ATOM 1612 O O . TRP B 1 63 ? -0.581 -14.859 -11.453 1 97.69 63 TRP B O 1
ATOM 1622 N N . ALA B 1 64 ? -0.388 -17.109 -11.125 1 95.5 64 ALA B N 1
ATOM 1623 C CA . ALA B 1 64 ? -0.528 -17.406 -12.547 1 95.5 64 ALA B CA 1
ATOM 1624 C C . ALA B 1 64 ? -1.931 -17.062 -13.039 1 95.5 64 ALA B C 1
ATOM 1626 O O . ALA B 1 64 ? -2.135 -16.828 -14.234 1 95.5 64 ALA B O 1
ATOM 1627 N N . ASN B 1 65 ? -2.812 -17.047 -12.102 1 91.5 65 ASN B N 1
ATOM 1628 C CA . ASN B 1 65 ? -4.172 -16.641 -12.438 1 91.5 65 ASN B CA 1
ATOM 1629 C C . ASN B 1 65 ? -4.332 -15.125 -12.367 1 91.5 65 ASN B C 1
ATOM 1631 O O . ASN B 1 65 ? -5.129 -14.617 -11.578 1 91.5 65 ASN B O 1
ATOM 1635 N N . VAL B 1 66 ? -3.775 -14.391 -13.289 1 87.31 66 VAL B N 1
ATOM 1636 C CA . VAL B 1 66 ? -3.59 -12.945 -13.266 1 87.31 66 VAL B CA 1
ATOM 1637 C C . VAL B 1 66 ? -4.918 -12.25 -13.547 1 87.31 66 VAL B C 1
ATOM 1639 O O . VAL B 1 66 ? -5.066 -11.047 -13.297 1 87.31 66 VAL B O 1
ATOM 1642 N N . SER B 1 67 ? -5.859 -13.078 -13.961 1 92.88 67 SER B N 1
ATOM 1643 C CA . SER B 1 67 ? -7.129 -12.477 -14.359 1 92.88 67 SER B CA 1
ATOM 1644 C C . SER B 1 67 ? -8.023 -12.227 -13.148 1 92.88 67 SER B C 1
ATOM 1646 O O . SER B 1 67 ? -8.961 -11.43 -13.211 1 92.88 67 SER B O 1
ATOM 1648 N N . THR B 1 68 ? -7.75 -12.992 -12.078 1 96.5 68 THR B N 1
ATOM 1649 C CA . THR B 1 68 ? -8.578 -12.883 -10.883 1 96.5 68 THR B CA 1
ATOM 1650 C C . THR B 1 68 ? -7.879 -12.039 -9.82 1 96.5 68 THR B C 1
ATOM 1652 O O . THR B 1 68 ? -6.812 -12.406 -9.328 1 96.5 68 THR B O 1
ATOM 1655 N N . ARG B 1 69 ? -8.492 -10.938 -9.43 1 96.81 69 ARG B N 1
ATOM 1656 C CA . ARG B 1 69 ? -7.918 -9.977 -8.492 1 96.81 69 ARG B CA 1
ATOM 1657 C C . ARG B 1 69 ? -7.508 -10.664 -7.191 1 96.81 69 ARG B C 1
ATOM 1659 O O . ARG B 1 69 ? -6.359 -10.547 -6.762 1 96.81 69 ARG B O 1
ATOM 1666 N N . GLU B 1 70 ? -8.461 -11.406 -6.652 1 97.81 70 GLU B N 1
ATOM 1667 C CA . GLU B 1 70 ? -8.227 -12 -5.344 1 97.81 70 GLU B CA 1
ATOM 1668 C C . GLU B 1 70 ? -7.105 -13.031 -5.398 1 97.81 70 GLU B C 1
ATOM 1670 O O . GLU B 1 70 ? -6.344 -13.18 -4.445 1 97.81 70 GLU B O 1
ATOM 1675 N N . SER B 1 71 ? -6.992 -13.719 -6.504 1 97.81 71 SER B N 1
ATOM 1676 C CA . SER B 1 71 ? -5.906 -14.68 -6.664 1 97.81 71 SER B CA 1
ATOM 1677 C C . SER B 1 71 ? -4.547 -13.992 -6.629 1 97.81 71 SER B C 1
ATOM 1679 O O . SER B 1 71 ? -3.65 -14.406 -5.891 1 97.81 71 SER B O 1
ATOM 1681 N N . VAL B 1 72 ? -4.484 -12.945 -7.355 1 97.56 72 VAL B N 1
ATOM 1682 C CA . VAL B 1 72 ? -3.23 -12.219 -7.488 1 97.56 72 VAL B CA 1
ATOM 1683 C C . VAL B 1 72 ? -2.832 -11.617 -6.141 1 97.56 72 VAL B C 1
ATOM 1685 O O . VAL B 1 72 ? -1.671 -11.695 -5.738 1 97.56 72 VAL B O 1
ATOM 1688 N N . LEU B 1 73 ? -3.75 -11.094 -5.43 1 97.5 73 LEU B N 1
ATOM 1689 C CA . LEU B 1 73 ? -3.469 -10.398 -4.18 1 97.5 73 LEU B CA 1
ATOM 1690 C C . LEU B 1 73 ? -3.166 -11.391 -3.061 1 97.5 73 LEU B C 1
ATOM 1692 O O . LEU B 1 73 ? -2.373 -11.094 -2.162 1 97.5 73 LEU B O 1
ATOM 1696 N N . LEU B 1 74 ? -3.707 -12.57 -3.158 1 98.31 74 LEU B N 1
ATOM 1697 C CA . LEU B 1 74 ? -3.529 -13.586 -2.127 1 98.31 74 LEU B CA 1
ATOM 1698 C C . LEU B 1 74 ? -2.182 -14.289 -2.279 1 98.31 74 LEU B C 1
ATOM 1700 O O . LEU B 1 74 ? -1.572 -14.695 -1.289 1 98.31 74 LEU B O 1
ATOM 1704 N N . ALA B 1 75 ? -1.697 -14.398 -3.398 1 98.56 75 ALA B N 1
ATOM 1705 C CA . ALA B 1 75 ? -0.509 -15.18 -3.725 1 98.56 75 ALA B CA 1
ATOM 1706 C C . ALA B 1 75 ? 0.678 -14.766 -2.861 1 98.56 75 ALA B C 1
ATOM 1708 O O . ALA B 1 75 ? 1.26 -15.594 -2.152 1 98.56 75 ALA B O 1
ATOM 1709 N N . PRO B 1 76 ? 0.976 -13.492 -2.834 1 98.5 76 PRO B N 1
ATOM 1710 C CA . PRO B 1 76 ? 2.156 -13.125 -2.051 1 98.5 76 PRO B CA 1
ATOM 1711 C C . PRO B 1 76 ? 1.937 -13.273 -0.546 1 98.5 76 PRO B C 1
ATOM 1713 O O . PRO B 1 76 ? 2.9 -13.305 0.222 1 98.5 76 PRO B O 1
ATOM 1716 N N . MET B 1 77 ? 0.754 -13.391 -0.105 1 97.94 77 MET B N 1
ATOM 1717 C CA . MET B 1 77 ? 0.461 -13.539 1.317 1 97.94 77 MET B CA 1
ATOM 1718 C C . MET B 1 77 ? 0.744 -14.969 1.779 1 97.94 77 MET B C 1
ATOM 1720 O O . MET B 1 77 ? 0.966 -15.203 2.969 1 97.94 77 MET B O 1
ATOM 1724 N N . ILE B 1 78 ? 0.774 -15.875 0.807 1 98.44 78 ILE B N 1
ATOM 1725 C CA . ILE B 1 78 ? 0.889 -17.266 1.244 1 98.44 78 ILE B CA 1
ATOM 1726 C C . ILE B 1 78 ? 2.156 -17.875 0.662 1 98.44 78 ILE B C 1
ATOM 1728 O O . ILE B 1 78 ? 2.418 -19.062 0.854 1 98.44 78 ILE B O 1
ATOM 1732 N N . MET B 1 79 ? 2.959 -17.125 -0.061 1 98.62 79 MET B N 1
ATOM 1733 C CA . MET B 1 79 ? 4.246 -17.609 -0.565 1 98.62 79 MET B CA 1
ATOM 1734 C C . MET B 1 79 ? 5.285 -17.641 0.551 1 98.62 79 MET B C 1
ATOM 1736 O O . MET B 1 79 ? 5.562 -16.625 1.188 1 98.62 79 MET B O 1
ATOM 1740 N N . PRO B 1 80 ? 5.84 -18.812 0.796 1 98.38 80 PRO B N 1
ATOM 1741 C CA . PRO B 1 80 ? 6.926 -18.844 1.777 1 98.38 80 PRO B CA 1
ATOM 1742 C C . PRO B 1 80 ? 8.156 -18.062 1.314 1 98.38 80 PRO B C 1
ATOM 1744 O O . PRO B 1 80 ? 8.703 -18.344 0.244 1 98.38 80 PRO B O 1
ATOM 1747 N N . ALA B 1 81 ? 8.57 -17.188 2.096 1 97.25 81 ALA B N 1
ATOM 1748 C CA . ALA B 1 81 ? 9.695 -16.312 1.761 1 97.25 81 ALA B CA 1
ATOM 1749 C C . ALA B 1 81 ? 10.945 -17.141 1.436 1 97.25 81 ALA B C 1
ATOM 1751 O O . ALA B 1 81 ? 11.703 -16.797 0.522 1 97.25 81 ALA B O 1
ATOM 1752 N N . GLU B 1 82 ? 11.18 -18.172 2.152 1 97 82 GLU B N 1
ATOM 1753 C CA . GLU B 1 82 ? 12.383 -18.984 2.008 1 97 82 GLU B CA 1
ATOM 1754 C C . GLU B 1 82 ? 12.422 -19.688 0.656 1 97 82 GLU B C 1
ATOM 1756 O O . GLU B 1 82 ? 13.477 -20.141 0.214 1 97 82 GLU B O 1
ATOM 1761 N N . GLU B 1 83 ? 11.32 -19.797 0.024 1 97.75 83 GLU B N 1
ATOM 1762 C CA . GLU B 1 83 ? 11.258 -20.484 -1.267 1 97.75 83 GLU B CA 1
ATOM 1763 C C . GLU B 1 83 ? 11.172 -19.484 -2.414 1 97.75 83 GLU B C 1
ATOM 1765 O O . GLU B 1 83 ? 11.211 -19.859 -3.586 1 97.75 83 GLU B O 1
ATOM 1770 N N . PHE B 1 84 ? 10.984 -18.281 -2.086 1 98.31 84 PHE B N 1
ATOM 1771 C CA . PHE B 1 84 ? 10.82 -17.234 -3.084 1 98.31 84 PHE B CA 1
ATOM 1772 C C . PHE B 1 84 ? 12.172 -16.797 -3.645 1 98.31 84 PHE B C 1
ATOM 1774 O O . PHE B 1 84 ? 12.914 -16.062 -2.986 1 98.31 84 PHE B O 1
ATOM 1781 N N . THR B 1 85 ? 12.477 -17.188 -4.867 1 97.81 85 THR B N 1
ATOM 1782 C CA . THR B 1 85 ? 13.781 -16.938 -5.465 1 97.81 85 THR B CA 1
ATOM 1783 C C . THR B 1 85 ? 13.812 -15.578 -6.152 1 97.81 85 THR B C 1
ATOM 1785 O O . THR B 1 85 ? 12.758 -15 -6.438 1 97.81 85 THR B O 1
ATOM 1788 N N . ILE B 1 86 ? 15.047 -15.148 -6.453 1 97.88 86 ILE B N 1
ATOM 1789 C CA . ILE B 1 86 ? 15.211 -13.859 -7.117 1 97.88 86 ILE B CA 1
ATOM 1790 C C . ILE B 1 86 ? 14.648 -13.938 -8.539 1 97.88 86 ILE B C 1
ATOM 1792 O O . ILE B 1 86 ? 14.07 -12.969 -9.031 1 97.88 86 ILE B O 1
ATOM 1796 N N . ASP B 1 87 ? 14.773 -15.078 -9.172 1 98.06 87 ASP B N 1
ATOM 1797 C CA . ASP B 1 87 ? 14.219 -15.242 -10.516 1 98.06 87 ASP B CA 1
ATOM 1798 C C . ASP B 1 87 ? 12.695 -15.195 -10.484 1 98.06 87 ASP B C 1
ATOM 1800 O O . ASP B 1 87 ? 12.07 -14.609 -11.375 1 98.06 87 ASP B O 1
ATOM 1804 N N . GLU B 1 88 ? 12.125 -15.797 -9.5 1 97.75 88 GLU B N 1
ATOM 1805 C CA . GLU B 1 88 ? 10.68 -15.742 -9.336 1 97.75 88 GLU B CA 1
ATOM 1806 C C . GLU B 1 88 ? 10.211 -14.328 -9.031 1 97.75 88 GLU B C 1
ATOM 1808 O O . GLU B 1 88 ? 9.188 -13.875 -9.547 1 97.75 88 GLU B O 1
ATOM 1813 N N . ALA B 1 89 ? 10.953 -13.656 -8.219 1 97.88 89 ALA B N 1
ATOM 1814 C CA . ALA B 1 89 ? 10.656 -12.258 -7.91 1 97.88 89 ALA B CA 1
ATOM 1815 C C . ALA B 1 89 ? 10.641 -11.406 -9.18 1 97.88 89 ALA B C 1
ATOM 1817 O O . ALA B 1 89 ? 9.727 -10.609 -9.391 1 97.88 89 ALA B O 1
ATOM 1818 N N . ARG B 1 90 ? 11.641 -11.641 -10.031 1 97.19 90 ARG B N 1
ATOM 1819 C CA . ARG B 1 90 ? 11.711 -10.93 -11.297 1 97.19 90 ARG B CA 1
ATOM 1820 C C . ARG B 1 90 ? 10.469 -11.195 -12.141 1 97.19 90 ARG B C 1
ATOM 1822 O O . ARG B 1 90 ? 9.875 -10.266 -12.695 1 97.19 90 ARG B O 1
ATOM 1829 N N . ARG B 1 91 ? 10.07 -12.383 -12.164 1 96.81 91 ARG B N 1
ATOM 1830 C CA . ARG B 1 91 ? 8.906 -12.758 -12.961 1 96.81 91 ARG B CA 1
ATOM 1831 C C . ARG B 1 91 ? 7.629 -12.164 -12.375 1 96.81 91 ARG B C 1
ATOM 1833 O O . ARG B 1 91 ? 6.766 -11.688 -13.117 1 96.81 91 ARG B O 1
ATOM 1840 N N . TRP B 1 92 ? 7.516 -12.219 -11.094 1 97.56 92 TRP B N 1
ATOM 1841 C CA . TRP B 1 92 ? 6.305 -11.727 -10.453 1 97.56 92 TRP B CA 1
ATOM 1842 C C . TRP B 1 92 ? 6.172 -10.219 -10.633 1 97.56 92 TRP B C 1
ATOM 1844 O O . TRP B 1 92 ? 5.094 -9.719 -10.961 1 97.56 92 TRP B O 1
ATOM 1854 N N . VAL B 1 93 ? 7.242 -9.477 -10.438 1 96.31 93 VAL B N 1
ATOM 1855 C CA . VAL B 1 93 ? 7.176 -8.031 -10.594 1 96.31 93 VAL B CA 1
ATOM 1856 C C . VAL B 1 93 ? 6.863 -7.676 -12.047 1 96.31 93 VAL B C 1
ATOM 1858 O O . VAL B 1 93 ? 6.043 -6.797 -12.312 1 96.31 93 VAL B O 1
ATOM 1861 N N . ALA B 1 94 ? 7.422 -8.398 -12.961 1 94.94 94 ALA B N 1
ATOM 1862 C CA . ALA B 1 94 ? 7.246 -8.125 -14.383 1 94.94 94 ALA B CA 1
ATOM 1863 C C . ALA B 1 94 ? 5.82 -8.438 -14.836 1 94.94 94 ALA B C 1
ATOM 1865 O O . ALA B 1 94 ? 5.293 -7.793 -15.742 1 94.94 94 ALA B O 1
ATOM 1866 N N . SER B 1 95 ? 5.203 -9.391 -14.188 1 94.88 95 SER B N 1
ATOM 1867 C CA . SER B 1 95 ? 3.898 -9.852 -14.641 1 94.88 95 SER B CA 1
ATOM 1868 C C . SER B 1 95 ? 2.775 -9.25 -13.805 1 94.88 95 SER B C 1
ATOM 1870 O O . SER B 1 95 ? 1.598 -9.523 -14.039 1 94.88 95 SER B O 1
ATOM 1872 N N . ALA B 1 96 ? 3.104 -8.461 -12.773 1 95.12 96 ALA B N 1
ATOM 1873 C CA . ALA B 1 96 ? 2.062 -7.852 -11.945 1 95.12 96 ALA B CA 1
ATOM 1874 C C . ALA B 1 96 ? 1.111 -7.016 -12.797 1 95.12 96 ALA B C 1
ATOM 1876 O O . ALA B 1 96 ? 1.551 -6.18 -13.594 1 95.12 96 ALA B O 1
ATOM 1877 N N . PRO B 1 97 ? -0.172 -7.207 -12.562 1 93.31 97 PRO B N 1
ATOM 1878 C CA . PRO B 1 97 ? -1.134 -6.609 -13.5 1 93.31 97 PRO B CA 1
ATOM 1879 C C . PRO B 1 97 ? -1.563 -5.203 -13.078 1 93.31 97 PRO B C 1
ATOM 1881 O O . PRO B 1 97 ? -2.236 -4.508 -13.844 1 93.31 97 PRO B O 1
ATOM 1884 N N . SER B 1 98 ? -1.245 -4.773 -11.906 1 90.75 98 SER B N 1
ATOM 1885 C CA . SER B 1 98 ? -1.767 -3.506 -11.406 1 90.75 98 SER B CA 1
ATOM 1886 C C . SER B 1 98 ? -0.852 -2.918 -10.336 1 90.75 98 SER B C 1
ATOM 1888 O O . SER B 1 98 ? -0.039 -3.633 -9.742 1 90.75 98 SER B O 1
ATOM 1890 N N . VAL B 1 99 ? -1.07 -1.667 -10.148 1 88.81 99 VAL B N 1
ATOM 1891 C CA . VAL B 1 99 ? -0.365 -0.964 -9.078 1 88.81 99 VAL B CA 1
ATOM 1892 C C . VAL B 1 99 ? -0.678 -1.616 -7.734 1 88.81 99 VAL B C 1
ATOM 1894 O O . VAL B 1 99 ? 0.217 -1.812 -6.906 1 88.81 99 VAL B O 1
ATOM 1897 N N . GLU B 1 100 ? -1.925 -1.99 -7.598 1 91.12 100 GLU B N 1
ATOM 1898 C CA . GLU B 1 100 ? -2.33 -2.656 -6.363 1 91.12 100 GLU B CA 1
ATOM 1899 C C . GLU B 1 100 ? -1.572 -3.969 -6.168 1 91.12 100 GLU B C 1
ATOM 1901 O O . GLU B 1 100 ? -1.127 -4.277 -5.062 1 91.12 100 GLU B O 1
ATOM 1906 N N . ALA B 1 101 ? -1.442 -4.711 -7.223 1 94.5 101 ALA B N 1
ATOM 1907 C CA . ALA B 1 101 ? -0.718 -5.977 -7.148 1 94.5 101 ALA B CA 1
ATOM 1908 C C . ALA B 1 101 ? 0.734 -5.754 -6.734 1 94.5 101 ALA B C 1
ATOM 1910 O O . ALA B 1 101 ? 1.264 -6.48 -5.891 1 94.5 101 ALA B O 1
ATOM 1911 N N . VAL B 1 102 ? 1.322 -4.723 -7.277 1 94.25 102 VAL B N 1
ATOM 1912 C CA . VAL B 1 102 ? 2.703 -4.387 -6.953 1 94.25 102 VAL B CA 1
ATOM 1913 C C . VAL B 1 102 ? 2.809 -4.008 -5.477 1 94.25 102 VAL B C 1
ATOM 1915 O O . VAL B 1 102 ? 3.711 -4.469 -4.773 1 94.25 102 VAL B O 1
ATOM 1918 N N . ASP B 1 103 ? 1.858 -3.258 -5.016 1 92.12 103 ASP B N 1
ATOM 1919 C CA . ASP B 1 103 ? 1.866 -2.82 -3.625 1 92.12 103 ASP B CA 1
ATOM 1920 C C . ASP B 1 103 ? 1.806 -4.016 -2.674 1 92.12 103 ASP B C 1
ATOM 1922 O O . ASP B 1 103 ? 2.613 -4.121 -1.75 1 92.12 103 ASP B O 1
ATOM 1926 N N . VAL B 1 104 ? 0.892 -4.879 -2.922 1 94.31 104 VAL B N 1
ATOM 1927 C CA . VAL B 1 104 ? 0.7 -6.023 -2.039 1 94.31 104 VAL B CA 1
ATOM 1928 C C . VAL B 1 104 ? 1.906 -6.957 -2.131 1 94.31 104 VAL B C 1
ATOM 1930 O O . VAL B 1 104 ? 2.391 -7.457 -1.112 1 94.31 104 VAL B O 1
ATOM 1933 N N . LEU B 1 105 ? 2.416 -7.137 -3.316 1 96.75 105 LEU B N 1
ATOM 1934 C CA . LEU B 1 105 ? 3.607 -7.953 -3.516 1 96.75 105 LEU B CA 1
ATOM 1935 C C . LEU B 1 105 ? 4.785 -7.402 -2.719 1 96.75 105 LEU B C 1
ATOM 1937 O O . LEU B 1 105 ? 5.465 -8.148 -2.01 1 96.75 105 LEU B O 1
ATOM 1941 N N . CYS B 1 106 ? 4.98 -6.129 -2.781 1 94.69 106 CYS B N 1
ATOM 1942 C CA . CYS B 1 106 ? 6.09 -5.492 -2.08 1 94.69 106 CYS B CA 1
ATOM 1943 C C . CYS B 1 106 ? 5.879 -5.543 -0.571 1 94.69 106 CYS B C 1
ATOM 1945 O O . CYS B 1 106 ? 6.801 -5.887 0.176 1 94.69 106 CYS B O 1
ATOM 1947 N N . LEU B 1 107 ? 4.719 -5.301 -0.187 1 90.62 107 LEU B N 1
ATOM 1948 C CA . LEU B 1 107 ? 4.387 -5.203 1.23 1 90.62 107 LEU B CA 1
ATOM 1949 C C . LEU B 1 107 ? 4.434 -6.574 1.896 1 90.62 107 LEU B C 1
ATOM 1951 O O . LEU B 1 107 ? 4.941 -6.707 3.014 1 90.62 107 LEU B O 1
ATOM 1955 N N . ARG B 1 108 ? 4.02 -7.59 1.212 1 94.81 108 ARG B N 1
ATOM 1956 C CA . ARG B 1 108 ? 3.762 -8.852 1.895 1 94.81 108 ARG B CA 1
ATOM 1957 C C . ARG B 1 108 ? 4.895 -9.852 1.65 1 94.81 108 ARG B C 1
ATOM 1959 O O . ARG B 1 108 ? 5.023 -10.836 2.373 1 94.81 108 ARG B O 1
ATOM 1966 N N . LEU B 1 109 ? 5.699 -9.555 0.665 1 96.94 109 LEU B N 1
ATOM 1967 C CA . LEU B 1 109 ? 6.664 -10.594 0.319 1 96.94 109 LEU B CA 1
ATOM 1968 C C . LEU B 1 109 ? 7.988 -9.984 -0.12 1 96.94 109 LEU B C 1
ATOM 1970 O O . LEU B 1 109 ? 8.969 -10.008 0.626 1 96.94 109 LEU B O 1
ATOM 1974 N N . LEU B 1 110 ? 7.996 -9.289 -1.162 1 96.56 110 LEU B N 1
ATOM 1975 C CA . LEU B 1 110 ? 9.219 -8.891 -1.854 1 96.56 110 LEU B CA 1
ATOM 1976 C C . LEU B 1 110 ? 10.023 -7.902 -1.011 1 96.56 110 LEU B C 1
ATOM 1978 O O . LEU B 1 110 ? 11.25 -7.945 -1.003 1 96.56 110 LEU B O 1
ATOM 1982 N N . GLY B 1 111 ? 9.383 -7.098 -0.312 1 93.25 111 GLY B N 1
ATOM 1983 C CA . GLY B 1 111 ? 10.055 -6.098 0.5 1 93.25 111 GLY B CA 1
ATOM 1984 C C . GLY B 1 111 ? 10.852 -6.691 1.646 1 93.25 111 GLY B C 1
ATOM 1985 O O . GLY B 1 111 ? 11.703 -6.02 2.229 1 93.25 111 GLY B O 1
ATOM 1986 N N . ARG B 1 112 ? 10.672 -7.93 1.932 1 91.81 112 ARG B N 1
ATOM 1987 C CA . ARG B 1 112 ? 11.344 -8.586 3.051 1 91.81 112 ARG B CA 1
ATOM 1988 C C . ARG B 1 112 ? 12.484 -9.477 2.564 1 91.81 112 ARG B C 1
ATOM 1990 O O . ARG B 1 112 ? 13.195 -10.078 3.371 1 91.81 112 ARG B 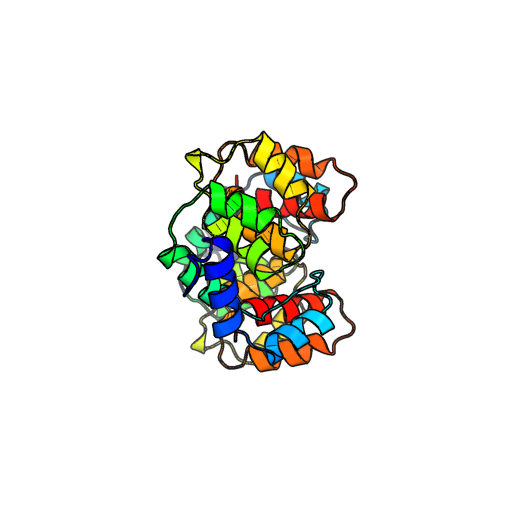O 1
ATOM 1997 N N . MET B 1 113 ? 12.586 -9.531 1.342 1 95.81 113 MET B N 1
ATOM 1998 C CA . MET B 1 113 ? 13.602 -10.422 0.77 1 95.81 113 MET B CA 1
ATOM 1999 C C . MET B 1 113 ? 14.969 -9.766 0.777 1 95.81 113 MET B C 1
ATOM 2001 O O . MET B 1 113 ? 15.086 -8.547 0.61 1 95.81 113 MET B O 1
ATOM 2005 N N . PRO B 1 114 ? 16.047 -10.523 0.909 1 94.44 114 PRO B N 1
ATOM 2006 C CA . PRO B 1 114 ? 17.391 -9.953 0.932 1 94.44 114 PRO B CA 1
ATOM 2007 C C . PRO B 1 114 ? 17.812 -9.352 -0.412 1 94.44 114 PRO B C 1
ATOM 2009 O O . PRO B 1 114 ? 18.703 -8.5 -0.467 1 94.44 114 PRO B O 1
ATOM 2012 N N . PHE B 1 115 ? 17.188 -9.711 -1.461 1 96.31 115 PHE B N 1
ATOM 2013 C CA . PHE B 1 115 ? 17.562 -9.234 -2.787 1 96.31 115 PHE B CA 1
ATOM 2014 C C . PHE B 1 115 ? 16.609 -8.133 -3.25 1 96.31 115 PHE B C 1
ATOM 2016 O O . PHE B 1 115 ? 16.625 -7.762 -4.426 1 96.31 115 PHE B O 1
ATOM 2023 N N . ALA B 1 116 ? 15.797 -7.648 -2.375 1 95 116 ALA B N 1
ATOM 2024 C CA . ALA B 1 116 ? 14.789 -6.648 -2.723 1 95 116 ALA B CA 1
ATOM 2025 C C . ALA B 1 116 ? 15.438 -5.418 -3.352 1 95 116 ALA B C 1
ATOM 2027 O O . ALA B 1 116 ? 14.914 -4.855 -4.316 1 95 116 ALA B O 1
ATOM 2028 N N . ALA B 1 117 ? 16.578 -5 -2.852 1 92.38 117 ALA B N 1
ATOM 2029 C CA . ALA B 1 117 ? 17.266 -3.822 -3.369 1 92.38 117 ALA B CA 1
ATOM 2030 C C . ALA B 1 117 ? 17.719 -4.039 -4.812 1 92.38 117 ALA B C 1
ATOM 2032 O O . ALA B 1 117 ? 17.641 -3.125 -5.637 1 92.38 117 ALA B O 1
ATOM 2033 N N . GLN B 1 118 ? 18.188 -5.211 -5.039 1 95 118 GLN B N 1
ATOM 2034 C CA . GLN B 1 118 ? 18.594 -5.543 -6.395 1 95 118 GLN B CA 1
ATOM 2035 C C . GLN B 1 118 ? 17.422 -5.484 -7.363 1 95 118 GLN B C 1
ATOM 2037 O O . GLN B 1 118 ? 17.531 -4.934 -8.461 1 95 118 GLN B O 1
ATOM 2042 N N . ILE B 1 119 ? 16.297 -6.008 -6.926 1 96.12 119 ILE B N 1
ATOM 2043 C CA . ILE B 1 119 ? 15.094 -5.984 -7.75 1 96.12 119 ILE B CA 1
ATOM 2044 C C . ILE B 1 119 ? 14.648 -4.543 -7.973 1 96.12 119 ILE B C 1
ATOM 2046 O O . ILE B 1 119 ? 14.258 -4.168 -9.078 1 96.12 119 ILE B O 1
ATOM 2050 N N . ALA B 1 120 ? 14.742 -3.74 -6.984 1 93.94 120 ALA B N 1
ATOM 2051 C CA . ALA B 1 120 ? 14.383 -2.33 -7.102 1 93.94 120 ALA B CA 1
ATOM 2052 C C . ALA B 1 120 ? 15.242 -1.631 -8.148 1 93.94 120 ALA B C 1
ATOM 2054 O O . ALA B 1 120 ? 14.727 -0.867 -8.977 1 93.94 120 ALA B O 1
ATOM 2055 N N . ASP B 1 121 ? 16.484 -1.903 -8.141 1 93.62 121 ASP B N 1
ATOM 2056 C CA . ASP B 1 121 ? 17.391 -1.284 -9.094 1 93.62 121 ASP B CA 1
ATOM 2057 C C . ASP B 1 121 ? 17.078 -1.704 -10.523 1 93.62 121 ASP B C 1
ATOM 2059 O O . ASP B 1 121 ? 17.125 -0.882 -11.438 1 93.62 121 ASP B O 1
ATOM 2063 N N . GLU B 1 122 ? 16.781 -2.965 -10.617 1 95.62 122 GLU B N 1
ATOM 2064 C CA . GLU B 1 122 ? 16.422 -3.477 -11.938 1 95.62 122 GLU B CA 1
ATOM 2065 C C . GLU B 1 122 ? 15.133 -2.836 -12.445 1 95.62 122 GLU B C 1
ATOM 2067 O O . GLU B 1 122 ? 15.023 -2.506 -13.625 1 95.62 122 GLU B O 1
ATOM 2072 N N . CYS B 1 123 ? 14.195 -2.625 -11.547 1 94.88 123 CYS B N 1
ATOM 2073 C CA . CYS B 1 123 ? 12.914 -2.018 -11.898 1 94.88 123 CYS B CA 1
ATOM 2074 C C . CYS B 1 123 ? 13.094 -0.549 -12.266 1 94.88 123 CYS B C 1
ATOM 2076 O O . CYS B 1 123 ? 12.383 -0.033 -13.133 1 94.88 123 CYS B O 1
ATOM 2078 N N . LEU B 1 124 ? 14.047 0.065 -11.672 1 92.25 124 LEU B N 1
ATOM 2079 C CA . LEU B 1 124 ? 14.266 1.496 -11.859 1 92.25 124 LEU B CA 1
ATOM 2080 C C . LEU B 1 124 ? 14.68 1.805 -13.289 1 92.25 124 LEU B C 1
ATOM 2082 O O . LEU B 1 124 ? 14.297 2.836 -13.844 1 92.25 124 LEU B O 1
ATOM 2086 N N .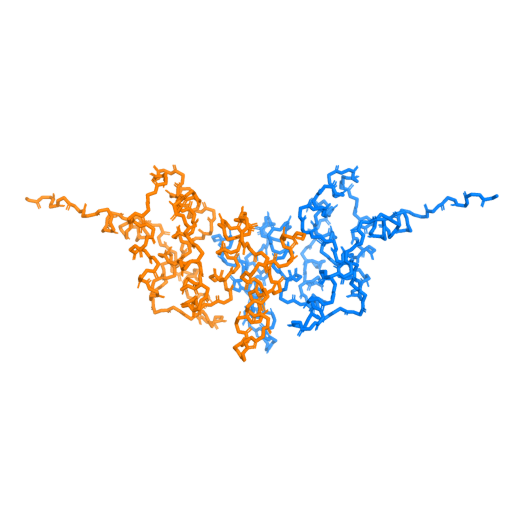 VAL B 1 125 ? 15.438 0.955 -13.906 1 93.19 125 VAL B N 1
ATOM 2087 C CA . VAL B 1 125 ? 15.992 1.231 -15.227 1 93.19 125 VAL B CA 1
ATOM 2088 C C . VAL B 1 125 ? 15.039 0.728 -16.312 1 93.19 125 VAL B C 1
ATOM 2090 O O . VAL B 1 125 ? 15.32 0.845 -17.5 1 93.19 125 VAL B O 1
ATOM 2093 N N . SER B 1 126 ? 13.906 0.191 -15.914 1 92.62 126 SER B N 1
ATOM 2094 C CA . SER B 1 126 ? 12.906 -0.277 -16.859 1 92.62 126 SER B CA 1
ATOM 2095 C C . SER B 1 126 ? 12.141 0.889 -17.484 1 92.62 126 SER B C 1
ATOM 2097 O O . SER B 1 126 ? 11.992 1.938 -16.844 1 92.62 126 SER B O 1
ATOM 2099 N N . ASP B 1 127 ? 11.586 0.674 -18.672 1 90.81 127 ASP B N 1
ATOM 2100 C CA . ASP B 1 127 ? 10.773 1.689 -19.328 1 90.81 127 ASP B CA 1
ATOM 2101 C C . ASP B 1 127 ? 9.305 1.562 -18.938 1 90.81 127 ASP B C 1
ATOM 2103 O O . ASP B 1 127 ? 8.492 2.43 -19.25 1 90.81 127 ASP B O 1
ATOM 2107 N N . SER B 1 128 ? 9.047 0.551 -18.219 1 92.19 128 SER B N 1
ATOM 2108 C CA . SER B 1 128 ? 7.676 0.326 -17.766 1 92.19 128 SER B CA 1
ATOM 2109 C C . SER B 1 128 ? 7.344 1.195 -16.562 1 92.19 128 SER B C 1
ATOM 2111 O O . SER B 1 128 ? 8.039 1.15 -15.539 1 92.19 128 SER B O 1
ATOM 2113 N N . ARG B 1 129 ? 6.25 1.915 -16.641 1 87.88 129 ARG B N 1
ATOM 2114 C CA . ARG B 1 129 ? 5.824 2.777 -15.547 1 87.88 129 ARG B CA 1
ATOM 2115 C C . ARG B 1 129 ? 5.5 1.961 -14.305 1 87.88 129 ARG B C 1
ATOM 2117 O O . ARG B 1 129 ? 5.805 2.379 -13.188 1 87.88 129 ARG B O 1
ATOM 2124 N N . LEU B 1 130 ? 4.922 0.85 -14.562 1 91.19 130 LEU B N 1
ATOM 2125 C CA . LEU B 1 130 ? 4.574 -0.009 -13.438 1 91.19 130 LEU B CA 1
ATOM 2126 C C . LEU B 1 130 ? 5.832 -0.531 -12.742 1 91.19 130 LEU B C 1
ATOM 2128 O O . LEU B 1 130 ? 5.879 -0.607 -11.516 1 91.19 130 LEU B O 1
ATOM 2132 N N . MET B 1 131 ? 6.82 -0.803 -13.523 1 93.25 131 MET B N 1
ATOM 2133 C CA . MET B 1 131 ? 8.086 -1.267 -12.953 1 93.25 131 MET B CA 1
ATOM 2134 C C . MET B 1 131 ? 8.797 -0.138 -12.219 1 93.25 131 MET B C 1
ATOM 2136 O O . MET B 1 131 ? 9.375 -0.358 -11.156 1 93.25 131 MET B O 1
ATOM 2140 N N . GLN B 1 132 ? 8.695 0.983 -12.758 1 90.94 132 GLN B N 1
ATOM 2141 C CA . GLN B 1 132 ? 9.258 2.135 -12.055 1 90.94 132 GLN B CA 1
ATOM 2142 C C . GLN B 1 132 ? 8.539 2.379 -10.734 1 90.94 132 GLN B C 1
ATOM 2144 O O . GLN B 1 132 ? 9.172 2.695 -9.727 1 90.94 132 GLN B O 1
ATOM 2149 N N . TYR B 1 133 ? 7.324 2.162 -10.805 1 89.81 133 TYR B N 1
ATOM 2150 C CA . TYR B 1 133 ? 6.547 2.264 -9.578 1 89.81 133 TYR B CA 1
ATOM 2151 C C . TYR B 1 133 ? 6.973 1.201 -8.57 1 89.81 133 TYR B C 1
ATOM 2153 O O . TYR B 1 133 ? 7.102 1.483 -7.375 1 89.81 133 TYR B O 1
ATOM 2161 N N . ALA B 1 134 ? 7.199 0.075 -9.016 1 94.19 134 ALA B N 1
ATOM 2162 C CA . ALA B 1 134 ? 7.664 -1.002 -8.148 1 94.19 134 ALA B CA 1
ATOM 2163 C C . ALA B 1 134 ? 8.984 -0.631 -7.469 1 94.19 134 ALA B C 1
ATOM 2165 O O . ALA B 1 134 ? 9.18 -0.91 -6.281 1 94.19 134 ALA B O 1
ATOM 2166 N N . ALA B 1 135 ? 9.844 -0.024 -8.227 1 92.62 135 ALA B N 1
ATOM 2167 C CA . ALA B 1 135 ? 11.117 0.428 -7.676 1 92.62 135 ALA B CA 1
ATOM 2168 C C . ALA B 1 135 ? 10.898 1.408 -6.527 1 92.62 135 ALA B C 1
ATOM 2170 O O . ALA B 1 135 ? 11.508 1.274 -5.461 1 92.62 135 ALA B O 1
ATOM 2171 N N . MET B 1 136 ? 10.016 2.25 -6.75 1 90.38 136 MET B N 1
ATOM 2172 C CA . MET B 1 136 ? 9.688 3.244 -5.73 1 90.38 136 MET B CA 1
ATOM 2173 C C . MET B 1 136 ? 9.094 2.58 -4.496 1 90.38 136 MET B C 1
ATOM 2175 O O . MET B 1 136 ? 9.5 2.875 -3.369 1 90.38 136 MET B O 1
ATOM 2179 N N . ARG B 1 137 ? 8.234 1.707 -4.766 1 90.12 137 ARG B N 1
ATOM 2180 C CA . ARG B 1 137 ? 7.562 1.039 -3.656 1 90.12 137 ARG B CA 1
ATOM 2181 C C . ARG B 1 137 ? 8.547 0.186 -2.855 1 90.12 137 ARG B C 1
ATOM 2183 O O . ARG B 1 137 ? 8.547 0.228 -1.624 1 90.12 137 ARG B O 1
ATOM 2190 N N . LEU B 1 138 ? 9.375 -0.468 -3.486 1 92.06 138 LEU B N 1
ATOM 2191 C CA . LEU B 1 138 ? 10.352 -1.31 -2.805 1 92.06 138 LEU B CA 1
ATOM 2192 C C . LEU B 1 138 ? 11.305 -0.466 -1.971 1 92.06 138 LEU B C 1
ATOM 2194 O O . LEU B 1 138 ? 11.57 -0.783 -0.809 1 92.06 138 LEU B O 1
ATOM 2198 N N . ARG B 1 139 ? 11.695 0.573 -2.545 1 89.06 139 ARG B N 1
ATOM 2199 C CA . ARG B 1 139 ? 12.656 1.418 -1.846 1 89.06 139 ARG B CA 1
ATOM 2200 C C . ARG B 1 139 ? 12.008 2.115 -0.654 1 89.06 139 ARG B C 1
ATOM 2202 O O . ARG B 1 139 ? 12.695 2.475 0.308 1 89.06 139 ARG B O 1
ATOM 2209 N N . SER B 1 140 ? 10.711 2.213 -0.756 1 88.56 140 SER B N 1
ATOM 2210 C CA . SER B 1 140 ? 9.992 2.807 0.366 1 88.56 140 SER B CA 1
ATOM 2211 C C . SER B 1 140 ? 9.938 1.853 1.555 1 88.56 140 SER B C 1
ATOM 2213 O O . SER B 1 140 ? 9.711 2.279 2.689 1 88.56 140 SER B O 1
ATOM 2215 N N . TYR B 1 141 ? 10.117 0.596 1.306 1 85.12 141 TYR B N 1
ATOM 2216 C CA . TYR B 1 141 ? 10.016 -0.399 2.367 1 85.12 141 TYR B CA 1
ATOM 2217 C C . TYR B 1 141 ? 11.391 -0.822 2.857 1 85.12 141 TYR B C 1
ATOM 2219 O O . TYR B 1 141 ? 11.547 -1.274 3.994 1 85.12 141 TYR B O 1
ATOM 2227 N N . ILE B 1 142 ? 12.352 -0.695 1.917 1 78.75 142 ILE B N 1
ATOM 2228 C CA . ILE B 1 142 ? 13.648 -1.255 2.273 1 78.75 142 ILE B CA 1
ATOM 2229 C C . ILE B 1 142 ? 14.695 -0.144 2.309 1 78.75 142 ILE B C 1
ATOM 2231 O O . ILE B 1 142 ? 14.5 0.925 1.728 1 78.75 142 ILE B O 1
ATOM 2235 N N . SER B 1 143 ? 15.695 -0.249 3.139 1 68.06 143 SER B N 1
ATOM 2236 C CA . SER B 1 143 ? 16.828 0.671 3.176 1 68.06 143 SER B CA 1
ATOM 2237 C C . SER B 1 143 ? 17.891 0.282 2.152 1 68.06 143 SER B C 1
ATOM 2239 O O . SER B 1 143 ? 18.031 -0.894 1.81 1 68.06 143 SER B O 1
#

Organism: NCBI:txid1796646

Sequence (286 aa):
MDGDKSPLQAIKHRFYAMRNGIVADTLRRAGAEYRVIFGVNLPQLKEIASDIGYDAVLARELWANVSTRESVLLAPMIMPAEEFTIDEARRWVASAPSVEAVDVLCLRLLGRMPFAAQIADECLVSDSRLMQYAAMRLRSYISMDGDKSPLQAIKHRFYAMRNGIVADTLRRAGAEYRVIFGVNLPQLKEIASDIGYDAVLARELWANVSTRESVLLAPMIMPAEEFTIDEARRWVASAPSVEAVDVLCLRLLGRMPFAAQIADECLVSDSRLMQYAAMRLRSYIS